Protein AF-A0A5A8C983-F1 (afdb_monomer_lite)

Structure (mmCIF, N/CA/C/O backbone):
data_AF-A0A5A8C983-F1
#
_entry.id   AF-A0A5A8C983-F1
#
loop_
_atom_site.group_PDB
_atom_site.id
_atom_site.type_symbol
_atom_site.label_atom_id
_atom_site.label_alt_id
_atom_site.label_comp_id
_atom_site.label_asym_id
_atom_site.label_entity_id
_atom_site.label_seq_id
_atom_site.pdbx_PDB_ins_code
_atom_site.Cartn_x
_atom_site.Cartn_y
_atom_site.Cartn_z
_atom_site.occupancy
_atom_site.B_iso_or_equiv
_atom_site.auth_seq_id
_atom_site.auth_comp_id
_atom_site.auth_asym_id
_atom_site.auth_atom_id
_atom_site.pdbx_PDB_model_num
ATOM 1 N N . MET A 1 1 ? -7.577 -4.572 -9.194 1.00 92.62 1 MET A N 1
ATOM 2 C CA . MET A 1 1 ? -6.309 -3.824 -9.030 1.00 92.62 1 MET A CA 1
ATOM 3 C C . MET A 1 1 ? -6.438 -2.348 -9.360 1.00 92.62 1 MET A C 1
ATOM 5 O O . MET A 1 1 ? -6.486 -1.584 -8.415 1.00 92.62 1 MET A O 1
ATOM 9 N N . LEU A 1 2 ? -6.495 -1.923 -10.633 1.00 96.31 2 LEU A N 1
ATOM 10 C CA . LEU A 1 2 ? -6.403 -0.487 -10.971 1.00 96.31 2 LEU A CA 1
ATOM 11 C C . LEU A 1 2 ? -7.518 0.360 -10.346 1.00 96.31 2 LEU A C 1
ATOM 13 O O . LEU A 1 2 ? -7.228 1.384 -9.746 1.00 96.31 2 LEU A O 1
ATOM 17 N N . ALA A 1 3 ? -8.768 -0.109 -10.409 1.00 96.56 3 ALA A N 1
ATOM 18 C CA . ALA A 1 3 ? -9.886 0.555 -9.739 1.00 96.56 3 ALA A CA 1
ATOM 19 C C . ALA A 1 3 ? -9.635 0.705 -8.228 1.00 96.56 3 ALA A C 1
ATOM 21 O O . ALA A 1 3 ? -9.707 1.806 -7.707 1.00 96.56 3 ALA A O 1
ATOM 22 N N . THR A 1 4 ? -9.231 -0.378 -7.553 1.00 97.19 4 THR A N 1
ATOM 23 C CA . THR A 1 4 ? -8.872 -0.373 -6.125 1.00 97.19 4 THR A CA 1
ATOM 24 C C . THR A 1 4 ? -7.744 0.612 -5.814 1.00 97.19 4 THR A C 1
ATOM 26 O O . THR A 1 4 ? -7.843 1.372 -4.860 1.00 97.19 4 THR A O 1
ATOM 29 N N . ALA A 1 5 ? -6.683 0.631 -6.625 1.00 96.56 5 ALA A N 1
ATOM 30 C CA . ALA A 1 5 ? -5.574 1.564 -6.456 1.00 96.56 5 ALA A CA 1
ATOM 31 C C . ALA A 1 5 ? -6.030 3.022 -6.617 1.00 96.56 5 ALA A C 1
ATOM 33 O O . ALA A 1 5 ? -5.627 3.870 -5.831 1.00 96.56 5 ALA A O 1
ATOM 34 N N . ASN A 1 6 ? -6.909 3.303 -7.582 1.00 96.94 6 ASN A N 1
ATOM 35 C CA . ASN A 1 6 ? -7.453 4.644 -7.795 1.00 96.94 6 ASN A CA 1
ATOM 36 C C . ASN A 1 6 ? -8.414 5.077 -6.678 1.00 96.94 6 ASN A C 1
ATOM 38 O O . ASN A 1 6 ? -8.378 6.236 -6.280 1.00 96.94 6 ASN A O 1
ATOM 42 N N . SER A 1 7 ? -9.209 4.164 -6.113 1.00 95.94 7 SER A N 1
ATOM 43 C CA . SER A 1 7 ? -10.003 4.449 -4.908 1.00 95.94 7 SER A CA 1
ATOM 44 C C . SER A 1 7 ? -9.110 4.800 -3.714 1.00 95.94 7 SER A C 1
ATOM 46 O O . SER A 1 7 ? -9.381 5.759 -3.001 1.00 95.94 7 SER A O 1
ATOM 48 N N . LEU A 1 8 ? -8.005 4.071 -3.529 1.00 96.75 8 LEU A N 1
ATOM 49 C CA . LEU A 1 8 ? -7.029 4.363 -2.476 1.00 96.75 8 LEU A CA 1
ATOM 50 C C . LEU A 1 8 ? -6.279 5.682 -2.717 1.00 96.75 8 LEU A C 1
ATOM 52 O O . LEU A 1 8 ? -6.004 6.405 -1.765 1.00 96.75 8 LEU A O 1
ATOM 56 N N . LEU A 1 9 ? -5.979 6.024 -3.974 1.00 95.50 9 LEU A N 1
ATOM 57 C CA . LEU A 1 9 ? -5.414 7.329 -4.331 1.00 95.50 9 LEU A CA 1
ATOM 58 C C . LEU A 1 9 ? -6.368 8.473 -3.984 1.00 95.50 9 LEU A C 1
ATOM 60 O O . LEU A 1 9 ? -5.932 9.476 -3.426 1.00 95.50 9 LEU A O 1
ATOM 64 N N . ALA A 1 10 ? -7.661 8.315 -4.266 1.00 94.81 10 ALA A N 1
ATOM 65 C CA . ALA A 1 10 ? -8.662 9.301 -3.878 1.00 94.81 10 ALA A CA 1
ATOM 66 C C . ALA A 1 10 ? -8.724 9.476 -2.351 1.00 94.81 10 ALA A C 1
ATOM 68 O O . ALA A 1 10 ? -8.771 10.606 -1.873 1.00 94.81 10 ALA A O 1
ATOM 69 N N . ALA A 1 11 ? -8.620 8.383 -1.585 1.00 92.31 11 ALA A N 1
ATOM 70 C CA . ALA A 1 11 ? -8.606 8.432 -0.121 1.00 92.31 11 ALA A CA 1
ATOM 71 C C . ALA A 1 11 ? -7.414 9.220 0.459 1.00 92.31 11 ALA A C 1
ATOM 73 O O . ALA A 1 11 ? -7.543 9.832 1.515 1.00 92.31 11 ALA A O 1
ATOM 74 N N . ILE A 1 12 ? -6.270 9.257 -0.238 1.00 93.00 12 ILE A N 1
ATOM 75 C CA . ILE A 1 12 ? -5.103 10.073 0.151 1.00 93.00 12 ILE A CA 1
ATOM 76 C C . ILE A 1 12 ? -5.083 11.467 -0.513 1.00 93.00 12 ILE A C 1
ATOM 78 O O . ILE A 1 12 ? -4.069 12.159 -0.434 1.00 93.00 12 ILE A O 1
ATOM 82 N N . GLY A 1 13 ? -6.163 11.883 -1.189 1.00 92.56 13 GLY A N 1
ATOM 83 C CA . GLY A 1 13 ? -6.254 13.183 -1.872 1.00 92.56 13 GLY A CA 1
ATOM 84 C C . GLY A 1 13 ? -5.381 13.307 -3.129 1.00 92.56 13 GLY A C 1
ATOM 85 O O . GLY A 1 13 ? -4.906 14.397 -3.451 1.00 92.56 13 GLY A O 1
ATOM 86 N N . ALA A 1 14 ? -5.115 12.185 -3.802 1.00 92.00 14 ALA A N 1
ATOM 87 C CA . ALA A 1 14 ? -4.277 12.086 -4.998 1.00 92.00 14 ALA A CA 1
ATOM 88 C C . ALA A 1 14 ? -5.059 11.591 -6.237 1.00 92.00 14 ALA A C 1
ATOM 90 O O . ALA A 1 14 ? -4.491 10.922 -7.108 1.00 92.00 14 ALA A O 1
ATOM 91 N N . ASP A 1 15 ? -6.356 11.891 -6.323 1.00 90.25 15 ASP A N 1
ATOM 92 C CA . ASP A 1 15 ? -7.266 11.470 -7.400 1.00 90.25 15 ASP A CA 1
ATOM 93 C C . ASP A 1 15 ? -6.852 11.983 -8.792 1.00 90.25 15 ASP A C 1
ATOM 95 O O . ASP A 1 15 ? -7.031 11.288 -9.796 1.00 90.25 15 ASP A O 1
ATOM 99 N N . GLN A 1 16 ? -6.190 13.140 -8.854 1.00 89.06 16 GLN A N 1
ATOM 100 C CA . GLN A 1 16 ? -5.601 13.704 -10.071 1.00 89.06 16 GLN A CA 1
ATOM 101 C C . GLN A 1 16 ? -4.490 12.831 -10.682 1.00 89.06 16 GLN A C 1
ATOM 103 O O . GLN A 1 16 ? -4.140 13.007 -11.848 1.00 89.06 16 GLN A O 1
ATOM 108 N N . ASN A 1 17 ? -3.944 11.878 -9.920 1.00 90.56 17 ASN A N 1
ATOM 109 C CA . ASN A 1 17 ? -2.868 10.980 -10.346 1.00 90.56 17 ASN A CA 1
ATOM 110 C C . ASN A 1 17 ? -3.382 9.577 -10.703 1.00 90.56 17 ASN A C 1
ATOM 112 O O . ASN A 1 17 ? -2.719 8.578 -10.413 1.00 90.56 17 ASN A O 1
ATOM 116 N N . ALA A 1 18 ? -4.561 9.492 -11.324 1.00 94.12 18 ALA A N 1
ATOM 117 C CA . ALA A 1 18 ? -5.180 8.224 -11.687 1.00 94.12 18 ALA A CA 1
ATOM 118 C C . ALA A 1 18 ? -4.214 7.293 -12.449 1.00 94.12 18 ALA A C 1
ATOM 120 O O . ALA A 1 18 ? -3.599 7.643 -13.463 1.00 94.12 18 ALA A O 1
ATOM 121 N N . ILE A 1 19 ? -4.108 6.063 -11.957 1.00 94.62 19 ILE A N 1
ATOM 122 C CA . ILE A 1 19 ? -3.308 5.003 -12.552 1.00 94.62 19 ILE A CA 1
ATOM 123 C C . ILE A 1 19 ? -4.132 4.343 -13.657 1.00 94.62 19 ILE A C 1
ATOM 125 O O . ILE A 1 19 ? -5.179 3.738 -13.411 1.00 94.62 19 ILE A O 1
ATOM 129 N N . THR A 1 20 ? -3.633 4.438 -14.887 1.00 96.50 20 THR A N 1
ATOM 130 C CA . THR A 1 20 ? -4.314 3.970 -16.107 1.00 96.50 20 THR A CA 1
ATOM 131 C C . THR A 1 20 ? -3.799 2.621 -16.603 1.00 96.50 20 THR A C 1
ATOM 133 O O . THR A 1 20 ? -4.428 1.983 -17.445 1.00 96.50 20 THR A O 1
ATOM 136 N N . SER A 1 21 ? -2.656 2.158 -16.087 1.00 96.69 21 SER A N 1
ATOM 137 C CA . SER A 1 21 ? -2.000 0.942 -16.566 1.00 96.69 21 SER A CA 1
ATOM 138 C C . SER A 1 21 ? -1.240 0.202 -15.462 1.00 96.69 21 SER A C 1
ATOM 140 O O . SER A 1 21 ? -0.844 0.782 -14.451 1.00 96.69 21 SER A O 1
ATOM 142 N N . LEU A 1 22 ? -1.004 -1.100 -15.661 1.00 94.75 22 LEU A N 1
ATOM 143 C CA . LEU A 1 22 ? -0.204 -1.905 -14.729 1.00 94.75 22 LEU A CA 1
ATOM 144 C C . LEU A 1 22 ? 1.258 -1.441 -14.619 1.00 94.75 22 LEU A C 1
ATOM 146 O O . LEU A 1 22 ? 1.753 -1.397 -13.497 1.00 94.75 22 LEU A O 1
ATOM 150 N N . PRO A 1 23 ? 1.968 -1.068 -15.704 1.00 95.31 23 PRO A N 1
ATOM 151 C CA . PRO A 1 23 ? 3.315 -0.511 -15.580 1.00 95.31 23 PRO A CA 1
ATOM 152 C C . PRO A 1 23 ? 3.355 0.749 -14.71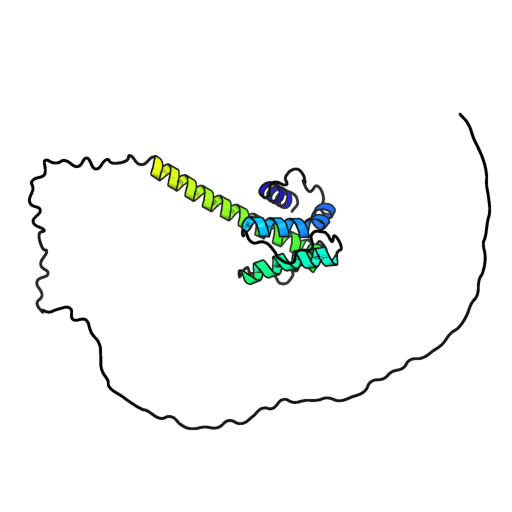1 1.00 95.31 23 PRO A C 1
ATOM 154 O O . PRO A 1 23 ? 4.239 0.877 -13.869 1.00 95.31 23 PRO A O 1
ATOM 157 N N . GLN A 1 24 ? 2.361 1.633 -14.855 1.00 94.88 24 GLN A N 1
ATOM 158 C CA . GLN A 1 24 ? 2.238 2.820 -14.011 1.00 94.88 24 GLN A CA 1
ATOM 159 C C . GLN A 1 24 ? 1.993 2.433 -12.545 1.00 94.88 24 GLN A C 1
ATOM 161 O O . GLN A 1 24 ? 2.676 2.951 -11.669 1.00 94.88 24 GLN A O 1
ATOM 166 N N . LEU A 1 25 ? 1.103 1.467 -12.273 1.00 95.56 25 LEU A N 1
ATOM 167 C CA . LEU A 1 25 ? 0.892 0.955 -10.912 1.00 95.56 25 LEU A CA 1
ATOM 168 C C . LEU A 1 25 ? 2.200 0.466 -10.286 1.00 95.56 25 LEU A C 1
ATOM 170 O O . LEU A 1 25 ? 2.492 0.801 -9.145 1.00 95.56 25 LEU A O 1
ATOM 174 N N . ARG A 1 26 ? 2.990 -0.312 -11.033 1.00 94.88 26 ARG A N 1
ATOM 175 C CA . ARG A 1 26 ? 4.273 -0.849 -10.557 1.00 94.88 26 ARG A CA 1
ATOM 176 C C . ARG A 1 26 ? 5.257 0.267 -10.215 1.00 94.88 26 ARG A C 1
ATOM 178 O O . ARG A 1 26 ? 5.833 0.243 -9.134 1.00 94.88 26 ARG A O 1
ATOM 185 N N . ALA A 1 27 ? 5.388 1.264 -11.090 1.00 92.56 27 ALA A N 1
ATOM 186 C CA . ALA A 1 27 ? 6.271 2.409 -10.872 1.00 92.56 27 ALA A CA 1
ATOM 187 C C . ALA A 1 27 ? 5.869 3.248 -9.645 1.00 92.56 27 ALA A C 1
ATOM 189 O O . ALA A 1 27 ? 6.723 3.831 -8.982 1.00 92.56 27 ALA A O 1
ATOM 190 N N . SER A 1 28 ? 4.574 3.301 -9.326 1.00 93.88 28 SER A N 1
ATOM 191 C CA . SER A 1 28 ? 4.041 4.103 -8.218 1.00 93.88 28 SER A CA 1
ATOM 192 C C . SER A 1 28 ? 3.813 3.314 -6.922 1.00 93.88 28 SER A C 1
ATOM 194 O O . SER A 1 28 ? 3.527 3.926 -5.895 1.00 93.88 28 SER A O 1
ATOM 196 N N . ALA A 1 29 ? 3.934 1.981 -6.940 1.00 96.75 29 ALA A N 1
ATOM 197 C CA . ALA A 1 29 ? 3.494 1.105 -5.852 1.00 96.75 29 ALA A CA 1
ATOM 198 C C . ALA A 1 29 ? 4.173 1.410 -4.510 1.00 96.75 29 ALA A C 1
ATOM 200 O O . ALA A 1 29 ? 3.496 1.530 -3.493 1.00 96.75 29 ALA A O 1
ATOM 201 N N . SER A 1 30 ? 5.501 1.564 -4.507 1.00 97.00 30 SER A N 1
ATOM 202 C CA . SER A 1 30 ? 6.257 1.844 -3.280 1.00 97.00 30 SER A CA 1
ATOM 203 C C . SER A 1 30 ? 5.796 3.151 -2.622 1.00 97.00 30 SER A C 1
ATOM 205 O O . SER A 1 30 ? 5.401 3.155 -1.457 1.00 97.00 30 SER A O 1
ATOM 207 N N . SER A 1 31 ? 5.735 4.241 -3.392 1.00 95.12 31 SER A N 1
ATOM 208 C CA . SER A 1 31 ? 5.269 5.546 -2.906 1.00 95.12 31 SER A CA 1
ATOM 209 C C . SER A 1 31 ? 3.808 5.525 -2.457 1.00 95.12 31 SER A C 1
ATOM 211 O O . SER A 1 31 ? 3.486 6.107 -1.423 1.00 95.12 31 SER A O 1
ATOM 213 N N . LEU A 1 32 ? 2.936 4.830 -3.196 1.00 96.31 32 LEU A N 1
ATOM 214 C CA . LEU A 1 32 ? 1.529 4.665 -2.835 1.00 96.31 32 LEU A CA 1
ATOM 215 C C . LEU A 1 32 ? 1.388 3.988 -1.466 1.00 96.31 32 LEU A C 1
ATOM 217 O O . LEU A 1 32 ? 0.686 4.505 -0.603 1.00 96.31 32 LEU A O 1
ATOM 221 N N . PHE A 1 33 ? 2.068 2.862 -1.236 1.00 98.00 33 PHE A N 1
ATOM 222 C CA . PHE A 1 33 ? 1.945 2.138 0.033 1.00 98.00 33 PHE A CA 1
ATOM 223 C C . PHE A 1 33 ? 2.582 2.871 1.212 1.00 98.00 33 PHE A C 1
ATOM 225 O O . PHE A 1 33 ? 2.062 2.773 2.321 1.00 98.00 33 PHE A O 1
ATOM 232 N N . VAL A 1 34 ? 3.653 3.638 0.986 1.00 97.50 34 VAL A N 1
ATOM 233 C CA . VAL A 1 34 ? 4.184 4.549 2.010 1.00 97.50 34 VAL A CA 1
ATOM 234 C C . VAL A 1 34 ? 3.126 5.583 2.392 1.00 97.50 34 VAL A C 1
ATOM 236 O O . VAL A 1 34 ? 2.829 5.724 3.573 1.00 97.50 34 VAL A O 1
ATOM 239 N N . ALA A 1 35 ? 2.522 6.264 1.415 1.00 96.19 35 ALA A N 1
ATOM 240 C CA . ALA A 1 35 ? 1.515 7.290 1.684 1.00 96.19 35 ALA A CA 1
ATOM 241 C C . ALA A 1 35 ? 0.279 6.723 2.401 1.00 96.19 35 ALA A C 1
ATOM 243 O O . ALA A 1 35 ? -0.198 7.317 3.364 1.00 96.19 35 ALA A O 1
ATOM 244 N N . LEU A 1 36 ? -0.204 5.551 1.974 1.00 97.00 36 LEU A N 1
ATOM 245 C CA . LEU A 1 36 ? -1.334 4.875 2.615 1.00 97.00 36 LEU A CA 1
ATOM 246 C C . LEU A 1 36 ? -1.022 4.480 4.059 1.00 97.00 36 LEU A C 1
ATOM 248 O O . LEU A 1 36 ? -1.853 4.690 4.938 1.00 97.00 36 LEU A O 1
ATOM 252 N N . PHE A 1 37 ? 0.169 3.934 4.318 1.00 97.25 37 PHE A N 1
ATOM 253 C CA . PHE A 1 37 ? 0.583 3.600 5.678 1.00 97.25 37 PHE A CA 1
ATOM 254 C C . PHE A 1 37 ? 0.614 4.847 6.571 1.00 97.25 37 PHE A C 1
ATOM 256 O O . PHE A 1 37 ? 0.013 4.849 7.644 1.00 97.25 37 PHE A O 1
ATOM 263 N N . GLU A 1 38 ? 1.282 5.911 6.114 1.00 95.62 38 GLU A N 1
ATOM 264 C CA . GLU A 1 38 ? 1.420 7.143 6.898 1.00 95.62 38 GLU A CA 1
ATOM 265 C C . GLU A 1 38 ? 0.058 7.809 7.158 1.00 95.62 38 GLU A C 1
ATOM 267 O O . GLU A 1 38 ? -0.154 8.336 8.250 1.00 95.62 38 GLU A O 1
ATOM 272 N N . LEU A 1 39 ? -0.880 7.734 6.203 1.00 93.69 39 LEU A N 1
ATOM 273 C CA . LEU A 1 39 ? -2.244 8.235 6.384 1.00 93.69 39 LEU A CA 1
ATOM 274 C C . LEU A 1 39 ? -3.023 7.410 7.416 1.00 93.69 39 LEU A C 1
ATOM 276 O O . LEU A 1 39 ? -3.533 7.967 8.383 1.00 93.69 39 LEU A O 1
ATOM 280 N N . PHE A 1 40 ? -3.139 6.094 7.217 1.00 93.19 40 PHE A N 1
ATOM 281 C CA . PHE A 1 40 ? -4.058 5.277 8.018 1.00 93.19 40 PHE A CA 1
ATOM 282 C C . PHE A 1 40 ? -3.600 5.049 9.450 1.00 93.19 40 PHE A C 1
ATOM 284 O O . PHE A 1 40 ? -4.430 4.832 10.328 1.00 93.19 40 PHE A O 1
ATOM 291 N N . PHE A 1 41 ? -2.293 5.078 9.693 1.00 93.00 41 PHE A N 1
ATOM 292 C CA . PHE A 1 41 ? -1.749 4.804 11.019 1.00 93.00 41 PHE A CA 1
ATOM 293 C C . PHE A 1 41 ? -1.218 6.051 11.721 1.00 93.00 41 PHE A C 1
ATOM 295 O O . PHE A 1 41 ? -0.708 5.929 12.832 1.00 93.00 41 PHE A O 1
ATOM 302 N N . ALA A 1 42 ? -1.337 7.231 11.093 1.00 90.25 42 ALA A N 1
ATOM 303 C CA . ALA A 1 42 ? -0.810 8.502 11.595 1.00 90.25 42 ALA A CA 1
ATOM 304 C C . ALA A 1 42 ? 0.665 8.405 12.050 1.00 90.25 42 ALA A C 1
ATOM 306 O O . ALA A 1 42 ? 1.108 9.105 12.961 1.00 90.25 42 ALA A O 1
ATOM 307 N N . GLU A 1 43 ? 1.434 7.516 11.416 1.00 92.69 43 GLU A N 1
ATOM 308 C CA . GLU A 1 43 ? 2.802 7.167 11.788 1.00 92.69 43 GLU A CA 1
ATOM 309 C C . GLU A 1 43 ? 3.733 7.456 10.616 1.00 92.69 43 GLU A C 1
ATOM 311 O O . GLU A 1 43 ? 3.540 6.947 9.514 1.00 92.69 43 GLU A O 1
ATOM 316 N N . ARG A 1 44 ? 4.781 8.250 10.854 1.00 93.12 44 ARG A N 1
ATOM 317 C CA . ARG A 1 44 ? 5.752 8.588 9.813 1.00 93.12 44 ARG A CA 1
ATOM 318 C C . ARG A 1 44 ? 6.868 7.555 9.742 1.00 93.12 44 ARG A C 1
ATOM 320 O O . ARG A 1 44 ? 7.600 7.352 10.711 1.00 93.12 44 ARG A O 1
ATOM 327 N N . LEU A 1 45 ? 7.092 6.995 8.557 1.00 93.94 45 LEU A N 1
ATOM 328 C CA . LEU A 1 45 ? 8.198 6.071 8.331 1.00 93.94 45 LEU A CA 1
ATOM 329 C C . LEU A 1 45 ? 9.521 6.853 8.251 1.00 93.94 45 LEU A C 1
ATOM 331 O O . LEU A 1 45 ? 9.768 7.623 7.317 1.00 93.94 45 LEU A O 1
ATOM 335 N N . THR A 1 46 ? 10.396 6.652 9.240 1.00 89.50 46 THR A N 1
ATOM 336 C CA . THR A 1 46 ? 11.584 7.497 9.482 1.00 89.50 46 THR A CA 1
ATOM 337 C C . THR A 1 46 ? 12.648 7.401 8.388 1.00 89.50 46 THR A C 1
ATOM 339 O O . THR A 1 46 ? 13.328 8.381 8.096 1.00 89.50 46 THR A O 1
ATOM 342 N N . HIS A 1 47 ? 12.796 6.231 7.767 1.00 91.81 47 HIS A N 1
ATOM 343 C CA . HIS A 1 47 ? 13.918 5.944 6.867 1.00 91.81 47 HIS A CA 1
ATOM 344 C C . HIS A 1 47 ? 13.569 6.014 5.376 1.00 91.81 47 HIS A C 1
ATOM 346 O O . HIS A 1 47 ? 14.414 5.695 4.545 1.00 91.81 47 HIS A O 1
ATOM 352 N N . VAL A 1 48 ? 12.357 6.441 5.011 1.00 94.00 48 VAL A N 1
ATOM 353 C CA . VAL A 1 48 ? 11.937 6.481 3.601 1.00 94.00 48 VAL A CA 1
ATOM 354 C C . VAL A 1 48 ? 12.819 7.436 2.793 1.00 94.00 48 VAL A C 1
ATOM 356 O O . VAL A 1 48 ? 12.869 8.644 3.048 1.00 94.00 48 VAL A O 1
ATOM 359 N N . ARG A 1 49 ? 13.458 6.895 1.756 1.00 94.19 49 ARG A N 1
ATOM 360 C CA . ARG A 1 49 ? 14.302 7.606 0.793 1.00 94.19 49 ARG A CA 1
ATOM 361 C C . ARG A 1 49 ? 13.425 8.207 -0.306 1.00 94.19 49 ARG A C 1
ATOM 363 O O . ARG A 1 49 ? 13.202 7.584 -1.333 1.00 94.19 49 ARG A O 1
ATOM 370 N N . ARG A 1 50 ? 12.877 9.405 -0.076 1.00 90.31 50 ARG A N 1
ATOM 371 C CA . ARG A 1 50 ? 11.915 10.047 -1.003 1.00 90.31 50 ARG A CA 1
ATOM 372 C C . ARG A 1 50 ? 12.557 10.684 -2.243 1.00 90.31 50 ARG A C 1
ATOM 374 O O . ARG A 1 50 ? 11.896 10.818 -3.261 1.00 90.31 50 ARG A O 1
ATOM 381 N N . ALA A 1 51 ? 13.821 11.097 -2.145 1.00 89.12 51 ALA A N 1
ATOM 382 C CA . ALA A 1 51 ? 14.550 11.730 -3.248 1.00 89.12 51 ALA A CA 1
ATOM 383 C C . ALA A 1 51 ? 15.202 10.717 -4.208 1.00 89.12 51 ALA A C 1
ATOM 385 O O . ALA A 1 51 ? 15.631 11.093 -5.294 1.00 89.12 51 ALA A O 1
ATOM 386 N N . ASP A 1 52 ? 15.296 9.452 -3.798 1.00 89.94 52 ASP A N 1
ATOM 387 C CA . ASP A 1 52 ? 15.954 8.386 -4.546 1.00 89.94 52 ASP A CA 1
ATOM 388 C C . ASP A 1 52 ? 14.893 7.488 -5.191 1.00 89.94 52 ASP A C 1
ATOM 390 O O . ASP A 1 52 ? 14.075 6.880 -4.499 1.00 89.94 52 ASP A O 1
ATOM 394 N N . LEU A 1 53 ? 14.895 7.446 -6.524 1.00 89.75 53 LEU A N 1
ATOM 395 C CA . LEU A 1 53 ? 13.958 6.666 -7.339 1.00 89.75 53 LEU A CA 1
ATOM 396 C C . LEU A 1 53 ? 14.602 5.393 -7.906 1.00 89.75 53 LEU A C 1
ATOM 398 O O . LEU A 1 53 ? 14.060 4.796 -8.835 1.00 89.75 53 LEU A O 1
ATOM 402 N N . SER A 1 54 ? 15.766 4.991 -7.390 1.00 94.81 54 SER A N 1
ATOM 403 C CA . SER A 1 54 ? 16.385 3.718 -7.756 1.00 94.81 54 SER A CA 1
ATOM 404 C C . SER A 1 54 ? 15.530 2.530 -7.312 1.00 94.81 54 SER A C 1
ATOM 406 O O . SER A 1 54 ? 14.842 2.582 -6.291 1.00 94.81 54 SER A O 1
ATOM 408 N N . ASP A 1 55 ? 15.619 1.418 -8.045 1.00 93.88 55 ASP A N 1
ATOM 409 C CA . ASP A 1 55 ? 14.908 0.178 -7.703 1.00 93.88 55 ASP A CA 1
ATOM 410 C C . ASP A 1 55 ? 15.225 -0.296 -6.275 1.00 93.88 55 ASP A C 1
ATOM 412 O O . ASP A 1 55 ? 14.349 -0.791 -5.564 1.00 93.88 55 ASP A O 1
ATOM 416 N N . GLU A 1 56 ? 16.469 -0.099 -5.824 1.00 96.25 56 GLU A N 1
ATOM 417 C CA . GLU A 1 56 ? 16.893 -0.408 -4.458 1.00 96.25 56 GLU A CA 1
ATOM 418 C C . GLU A 1 56 ? 16.181 0.479 -3.430 1.00 96.25 56 GLU A C 1
ATOM 420 O O . GLU A 1 56 ? 15.665 -0.030 -2.433 1.00 96.25 56 GLU A O 1
ATOM 425 N N . ALA A 1 57 ? 16.092 1.790 -3.675 1.00 95.94 57 ALA A N 1
ATOM 426 C CA . ALA A 1 57 ? 15.375 2.706 -2.795 1.00 95.94 57 ALA A CA 1
ATOM 427 C C . ALA A 1 57 ? 13.871 2.413 -2.762 1.00 95.94 57 ALA A C 1
ATOM 429 O O . ALA A 1 57 ? 13.272 2.420 -1.685 1.00 95.94 57 ALA A O 1
ATOM 430 N N . LEU A 1 58 ? 13.260 2.090 -3.904 1.00 96.12 58 LEU A N 1
ATOM 431 C CA . LEU A 1 58 ? 11.850 1.704 -3.974 1.00 96.12 58 LEU A CA 1
ATOM 432 C C . LEU A 1 58 ? 11.582 0.407 -3.200 1.00 96.12 58 LEU A C 1
ATOM 434 O O . LEU A 1 58 ? 10.602 0.340 -2.451 1.00 96.12 58 LEU A O 1
ATOM 438 N N . ALA A 1 59 ? 12.455 -0.595 -3.334 1.00 97.81 59 ALA A N 1
ATOM 439 C CA . ALA A 1 59 ? 12.373 -1.845 -2.579 1.00 97.81 59 ALA A CA 1
ATOM 440 C C . ALA A 1 59 ? 12.553 -1.614 -1.076 1.00 97.81 59 ALA A C 1
ATOM 442 O O . ALA A 1 59 ? 11.777 -2.145 -0.280 1.00 97.81 59 ALA A O 1
ATOM 443 N N . PHE A 1 60 ? 13.528 -0.789 -0.693 1.00 98.00 60 PHE A N 1
ATOM 444 C CA . PHE A 1 60 ? 13.767 -0.403 0.693 1.00 98.00 60 PHE A CA 1
ATOM 445 C C . PHE A 1 60 ? 12.546 0.308 1.292 1.00 98.00 60 PHE A C 1
ATOM 447 O O . PHE A 1 60 ? 12.035 -0.108 2.328 1.00 98.00 60 PHE A O 1
ATOM 454 N N . ASN A 1 61 ? 12.015 1.326 0.612 1.00 97.94 61 ASN A N 1
ATOM 455 C CA . ASN A 1 61 ? 10.840 2.079 1.056 1.00 97.94 61 ASN A CA 1
ATOM 456 C C . ASN A 1 61 ? 9.612 1.175 1.231 1.00 97.94 61 ASN A C 1
ATOM 458 O O . ASN A 1 61 ? 8.907 1.276 2.235 1.00 97.94 61 ASN A O 1
ATOM 462 N N . ALA A 1 62 ? 9.385 0.249 0.297 1.00 98.06 62 ALA A N 1
ATOM 463 C CA . ALA A 1 62 ? 8.291 -0.708 0.400 1.00 98.06 62 ALA A CA 1
ATOM 464 C C . ALA A 1 62 ? 8.510 -1.700 1.556 1.00 98.06 62 ALA A C 1
ATOM 466 O O . ALA A 1 62 ? 7.553 -2.086 2.227 1.00 98.06 62 ALA A O 1
ATOM 467 N N . GLN A 1 63 ? 9.760 -2.089 1.830 1.00 98.25 63 GLN A N 1
ATOM 468 C CA . GLN A 1 63 ? 10.086 -2.963 2.957 1.00 98.25 63 GLN A CA 1
ATOM 469 C C . GLN A 1 63 ? 9.791 -2.282 4.297 1.00 98.25 63 GLN A C 1
ATOM 471 O O . GLN A 1 63 ? 9.252 -2.935 5.185 1.00 98.25 63 GLN A O 1
ATOM 476 N N . GLN A 1 64 ? 10.030 -0.970 4.420 1.00 98.25 64 GLN A N 1
ATOM 477 C CA . GLN A 1 64 ? 9.677 -0.216 5.629 1.00 98.25 64 GLN A CA 1
ATOM 478 C C . GLN A 1 64 ? 8.184 -0.323 5.967 1.00 98.25 64 GLN A C 1
ATOM 480 O O . GLN A 1 64 ? 7.846 -0.469 7.140 1.00 98.25 64 GLN A O 1
ATOM 485 N N . VAL A 1 65 ? 7.307 -0.292 4.956 1.00 98.31 65 VAL A N 1
ATOM 486 C CA . VAL A 1 65 ? 5.857 -0.482 5.135 1.00 98.31 65 VAL A CA 1
ATOM 487 C C . VAL A 1 65 ? 5.557 -1.898 5.626 1.00 98.31 65 VAL A C 1
ATOM 489 O O . VAL A 1 65 ? 4.861 -2.068 6.623 1.00 98.31 65 VAL A O 1
ATOM 492 N N . VAL A 1 66 ? 6.109 -2.917 4.958 1.00 98.38 66 VAL A N 1
ATOM 493 C CA . VAL A 1 66 ? 5.900 -4.331 5.324 1.00 98.38 66 VAL A CA 1
ATOM 494 C C . VAL A 1 66 ? 6.368 -4.606 6.754 1.00 98.38 66 VAL A C 1
ATOM 496 O O . VAL A 1 66 ? 5.662 -5.256 7.521 1.00 98.38 66 VAL A O 1
ATOM 499 N N . ASP A 1 67 ? 7.536 -4.094 7.132 1.00 97.56 67 ASP A N 1
ATOM 500 C CA . ASP A 1 67 ? 8.087 -4.286 8.472 1.00 97.56 67 ASP A CA 1
ATOM 501 C C . ASP A 1 67 ? 7.277 -3.539 9.530 1.00 97.56 67 ASP A C 1
ATOM 503 O O . ASP A 1 67 ? 7.093 -4.053 10.632 1.00 97.56 67 ASP A O 1
ATOM 507 N N . ALA A 1 68 ? 6.777 -2.342 9.214 1.00 97.44 68 ALA A N 1
ATOM 508 C CA . ALA A 1 68 ? 5.931 -1.589 10.129 1.00 97.44 68 ALA A CA 1
ATOM 509 C C . ALA A 1 68 ? 4.600 -2.307 10.387 1.00 97.44 68 ALA A C 1
ATOM 511 O O . ALA A 1 68 ? 4.238 -2.499 11.544 1.00 97.44 68 ALA A O 1
ATOM 512 N N . LEU A 1 69 ? 3.931 -2.798 9.342 1.00 97.69 69 LEU A N 1
ATOM 513 C CA . LEU A 1 69 ? 2.722 -3.618 9.475 1.00 97.69 69 LEU A CA 1
ATOM 514 C C . LEU A 1 69 ? 2.982 -4.889 10.307 1.00 97.69 69 LEU A C 1
ATOM 516 O O . LEU A 1 69 ? 2.263 -5.177 11.261 1.00 97.69 69 LEU A O 1
ATOM 520 N N . ARG A 1 70 ? 4.080 -5.611 10.046 1.00 96.62 70 ARG A N 1
ATOM 521 C CA . ARG A 1 70 ? 4.445 -6.789 10.856 1.00 96.62 70 ARG A CA 1
ATOM 522 C C . ARG A 1 70 ? 4.702 -6.446 12.323 1.00 96.62 70 ARG A C 1
ATOM 524 O O . ARG A 1 70 ? 4.266 -7.185 13.199 1.00 96.62 70 ARG A O 1
ATOM 531 N N . ARG A 1 71 ? 5.378 -5.327 12.614 1.00 95.94 71 ARG A N 1
ATOM 532 C CA . ARG A 1 71 ? 5.587 -4.853 13.997 1.00 95.94 71 ARG A CA 1
ATOM 533 C C . ARG A 1 71 ? 4.276 -4.518 14.707 1.00 95.94 71 ARG A C 1
ATOM 535 O O . ARG A 1 71 ? 4.208 -4.660 15.922 1.00 95.94 71 ARG A O 1
ATOM 542 N N . ARG A 1 72 ? 3.249 -4.105 13.961 1.00 94.88 72 ARG A N 1
ATOM 543 C CA . ARG A 1 72 ? 1.892 -3.865 14.477 1.00 94.88 72 ARG A CA 1
ATOM 544 C C . ARG A 1 72 ? 1.092 -5.153 14.700 1.00 94.88 72 ARG A C 1
ATOM 546 O O . ARG A 1 72 ? 0.010 -5.089 15.271 1.00 94.88 72 ARG A O 1
ATOM 553 N N . GLY A 1 73 ? 1.629 -6.306 14.296 1.00 96.19 73 GLY A N 1
ATOM 554 C CA . GLY A 1 73 ? 0.990 -7.612 14.442 1.00 96.19 73 GLY A CA 1
ATOM 555 C C . GLY A 1 73 ? 0.158 -8.048 13.235 1.00 96.19 73 GLY A C 1
ATOM 556 O O . GLY A 1 73 ? -0.541 -9.053 13.331 1.00 96.19 73 GLY A O 1
ATOM 557 N N . ASP A 1 74 ? 0.224 -7.334 12.105 1.00 96.25 74 ASP A N 1
ATOM 558 C CA . ASP A 1 74 ? -0.469 -7.744 10.883 1.00 96.25 74 ASP A CA 1
ATOM 559 C C . ASP A 1 74 ? 0.165 -9.012 10.283 1.00 96.25 74 ASP A C 1
ATOM 561 O O . ASP A 1 74 ? 1.367 -9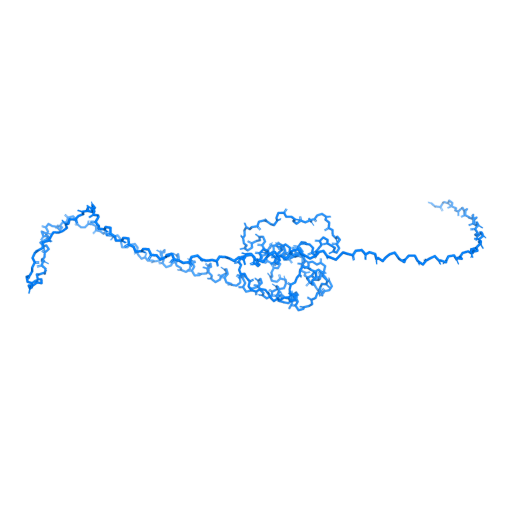.053 9.986 1.00 96.25 74 ASP A O 1
ATOM 565 N N . ASP A 1 75 ? -0.657 -10.042 10.054 1.00 94.00 75 ASP A N 1
ATOM 566 C CA . ASP A 1 75 ? -0.225 -11.287 9.412 1.00 94.00 75 ASP A CA 1
ATOM 567 C C . ASP A 1 75 ? -0.144 -11.119 7.887 1.00 94.00 75 ASP A C 1
ATOM 569 O O . ASP A 1 75 ? -1.112 -11.272 7.137 1.00 94.00 75 ASP A O 1
ATOM 573 N N . LEU A 1 76 ? 1.049 -10.744 7.430 1.00 96.88 76 LEU A N 1
ATOM 574 C CA . LEU A 1 76 ? 1.383 -10.583 6.020 1.00 96.88 76 LEU A CA 1
ATOM 575 C C . LEU A 1 76 ? 1.954 -11.887 5.446 1.00 96.88 76 LEU A C 1
ATOM 577 O O . LEU A 1 76 ? 2.967 -12.379 5.959 1.00 96.88 76 LEU A O 1
ATOM 581 N N . PRO A 1 77 ? 1.428 -12.394 4.311 1.00 97.81 77 PRO A N 1
ATOM 582 C CA . PRO A 1 77 ? 1.982 -13.567 3.652 1.00 97.81 77 PRO A CA 1
ATOM 583 C C . PRO A 1 77 ? 3.477 -13.419 3.360 1.00 97.81 77 PRO A C 1
ATOM 585 O O . PRO A 1 77 ? 3.959 -12.345 3.000 1.00 97.81 77 PRO A O 1
ATOM 588 N N . ARG A 1 78 ? 4.225 -14.526 3.437 1.00 96.12 78 ARG A N 1
ATOM 589 C CA . ARG A 1 78 ? 5.690 -14.521 3.246 1.00 96.12 78 ARG A CA 1
ATOM 590 C C . ARG A 1 78 ? 6.142 -13.996 1.881 1.00 96.12 78 ARG A C 1
ATOM 592 O O . ARG A 1 78 ? 7.246 -13.475 1.775 1.00 96.12 78 ARG A O 1
ATOM 599 N N . TYR A 1 79 ? 5.308 -14.131 0.848 1.00 97.50 79 TYR A N 1
ATOM 600 C CA . TYR A 1 79 ? 5.607 -13.609 -0.490 1.00 97.50 79 TYR A CA 1
ATOM 601 C C . TYR A 1 79 ? 5.517 -12.075 -0.566 1.00 97.50 79 TYR A C 1
ATOM 603 O O . TYR A 1 79 ? 6.054 -11.475 -1.496 1.00 97.50 79 TYR A O 1
ATOM 611 N N . VAL A 1 80 ? 4.881 -11.425 0.414 1.00 98.50 80 VAL A N 1
ATOM 612 C CA . VAL A 1 80 ? 4.819 -9.966 0.510 1.00 98.50 80 VAL A CA 1
ATOM 613 C C . VAL A 1 80 ? 6.119 -9.457 1.133 1.00 98.50 80 VAL A C 1
ATOM 615 O O . VAL A 1 80 ? 6.422 -9.674 2.310 1.00 98.50 80 VAL A O 1
ATOM 618 N N . SER A 1 81 ? 6.910 -8.784 0.305 1.00 98.50 81 SER A N 1
ATOM 619 C CA . SER A 1 81 ? 8.174 -8.144 0.671 1.00 98.50 81 SER A CA 1
ATOM 620 C C . SER A 1 81 ? 8.351 -6.852 -0.119 1.00 98.50 81 SER A C 1
ATOM 622 O O . SER A 1 81 ? 7.756 -6.687 -1.187 1.00 98.50 81 SER A O 1
ATOM 624 N N . GLY A 1 82 ? 9.210 -5.957 0.364 1.00 97.81 82 GLY A N 1
ATOM 625 C CA . GLY A 1 82 ? 9.536 -4.714 -0.330 1.00 97.81 82 GLY A CA 1
ATOM 626 C C . GLY A 1 82 ? 10.109 -4.957 -1.723 1.00 97.81 82 GLY A C 1
ATOM 627 O O . GLY A 1 82 ? 9.719 -4.290 -2.677 1.00 97.81 82 GLY A O 1
ATOM 628 N N . ARG A 1 83 ? 10.945 -5.993 -1.876 1.00 97.94 83 ARG A N 1
ATOM 629 C CA . ARG A 1 83 ? 11.468 -6.413 -3.183 1.00 97.94 83 ARG A CA 1
ATOM 630 C C . ARG A 1 83 ? 10.362 -6.897 -4.122 1.00 97.94 83 ARG A C 1
ATOM 632 O O . ARG A 1 83 ? 10.377 -6.522 -5.288 1.00 97.94 83 ARG A O 1
ATOM 639 N N . ALA A 1 84 ? 9.415 -7.704 -3.638 1.00 98.31 84 ALA A N 1
ATOM 640 C CA . ALA A 1 84 ? 8.291 -8.170 -4.456 1.00 98.31 84 ALA A CA 1
ATOM 641 C C . ALA A 1 84 ? 7.400 -7.000 -4.905 1.00 98.31 84 ALA A C 1
ATOM 643 O O . ALA A 1 84 ? 7.031 -6.913 -6.074 1.00 98.31 84 ALA A O 1
ATOM 644 N N . ILE A 1 85 ? 7.122 -6.061 -3.997 1.00 98.19 85 ILE A N 1
ATOM 645 C CA . ILE A 1 85 ? 6.350 -4.848 -4.288 1.00 98.19 85 ILE A CA 1
ATOM 646 C C . ILE A 1 85 ? 7.065 -3.982 -5.333 1.00 98.19 85 ILE A C 1
ATOM 648 O O . ILE A 1 85 ? 6.453 -3.617 -6.335 1.00 98.19 85 ILE A O 1
ATOM 652 N N . ALA A 1 86 ? 8.352 -3.685 -5.137 1.00 96.62 86 ALA A N 1
ATOM 653 C CA . ALA A 1 86 ? 9.124 -2.845 -6.055 1.00 96.62 86 ALA A CA 1
ATOM 654 C C . ALA A 1 86 ? 9.346 -3.502 -7.425 1.00 96.62 86 ALA A C 1
ATOM 656 O O . ALA A 1 86 ? 9.290 -2.825 -8.446 1.00 96.62 86 ALA A O 1
ATOM 657 N N . ALA A 1 87 ? 9.507 -4.828 -7.473 1.00 95.81 87 ALA A N 1
ATOM 658 C CA . ALA A 1 87 ? 9.552 -5.579 -8.728 1.00 95.81 87 ALA A CA 1
ATOM 659 C C . ALA A 1 87 ? 8.186 -5.645 -9.442 1.00 95.81 87 ALA A C 1
ATOM 661 O O . ALA A 1 87 ? 8.095 -6.120 -10.576 1.00 95.81 87 ALA A O 1
ATOM 662 N N . GLY A 1 88 ? 7.112 -5.187 -8.793 1.00 96.19 88 GLY A N 1
ATOM 663 C CA . GLY A 1 88 ? 5.775 -5.187 -9.363 1.00 96.19 88 GLY A CA 1
ATOM 664 C C . GLY A 1 88 ? 5.125 -6.568 -9.428 1.00 96.19 88 GLY A C 1
ATOM 665 O O . GLY A 1 88 ? 4.325 -6.814 -10.343 1.00 96.19 88 GLY A O 1
ATOM 666 N N . ASP A 1 89 ? 5.476 -7.456 -8.491 1.00 97.94 89 ASP A N 1
ATOM 667 C CA . ASP A 1 89 ? 4.861 -8.774 -8.341 1.00 97.94 89 ASP A CA 1
ATOM 668 C C . ASP A 1 89 ? 3.352 -8.626 -8.122 1.00 97.94 89 ASP A C 1
ATOM 670 O O . ASP A 1 89 ? 2.894 -7.988 -7.173 1.00 97.94 89 ASP A O 1
ATOM 674 N N . LEU A 1 90 ? 2.561 -9.202 -9.026 1.00 97.25 90 LEU A N 1
ATOM 675 C CA . LEU A 1 90 ? 1.120 -8.953 -9.053 1.00 97.25 90 LEU A CA 1
ATOM 676 C C . LEU A 1 90 ? 0.406 -9.523 -7.823 1.00 97.25 90 LEU A C 1
ATOM 678 O O . LEU A 1 90 ? -0.574 -8.929 -7.379 1.00 97.25 90 LEU A O 1
ATOM 682 N N . SER A 1 91 ? 0.898 -10.628 -7.261 1.00 97.94 91 SER A N 1
ATOM 683 C CA . SER A 1 91 ? 0.313 -11.243 -6.066 1.00 97.94 91 SER A CA 1
ATOM 684 C C . SER A 1 91 ? 0.551 -10.365 -4.840 1.00 97.94 91 SER A C 1
ATOM 686 O O . SER A 1 91 ? -0.389 -10.084 -4.094 1.00 97.94 91 SER A O 1
ATOM 688 N N . ALA A 1 92 ? 1.777 -9.863 -4.666 1.00 98.38 92 ALA A N 1
ATOM 689 C CA . ALA A 1 92 ? 2.110 -8.929 -3.596 1.00 98.38 92 ALA A CA 1
ATOM 690 C C . ALA A 1 92 ? 1.334 -7.607 -3.727 1.00 98.38 92 ALA A C 1
ATOM 692 O O . ALA A 1 92 ? 0.753 -7.140 -2.746 1.00 98.38 92 ALA A O 1
ATOM 693 N N . LEU A 1 93 ? 1.265 -7.028 -4.933 1.00 98.44 93 LEU A N 1
ATOM 694 C CA . LEU A 1 93 ? 0.510 -5.794 -5.178 1.00 98.44 93 LEU A CA 1
ATOM 695 C C . LEU A 1 93 ? -0.988 -5.973 -4.909 1.00 98.44 93 LEU A C 1
ATOM 697 O O . LEU A 1 93 ? -1.591 -5.140 -4.234 1.00 98.44 93 LEU A O 1
ATOM 701 N N . GLN A 1 94 ? -1.594 -7.054 -5.408 1.00 98.25 94 GLN A N 1
ATOM 702 C CA . GLN A 1 94 ? -3.011 -7.338 -5.182 1.00 98.25 94 GLN A CA 1
ATOM 703 C C . GLN A 1 94 ? -3.306 -7.519 -3.690 1.00 98.25 94 GLN A C 1
ATOM 705 O O . GLN A 1 94 ? -4.286 -6.951 -3.211 1.00 98.25 94 GLN A O 1
ATOM 710 N N . PHE A 1 95 ? -2.468 -8.261 -2.957 1.00 98.44 95 PHE A N 1
ATOM 711 C CA . PHE A 1 95 ? -2.640 -8.431 -1.514 1.00 98.44 95 PHE A CA 1
ATOM 712 C C . PHE A 1 95 ? -2.607 -7.083 -0.788 1.00 98.44 95 PHE A C 1
ATOM 714 O O . PHE A 1 95 ? -3.535 -6.761 -0.051 1.00 98.44 95 PHE A O 1
ATOM 721 N N . MET A 1 96 ? -1.578 -6.270 -1.039 1.00 98.50 96 MET A N 1
ATOM 722 C CA . MET A 1 96 ? -1.408 -4.977 -0.370 1.00 98.50 96 MET A CA 1
ATOM 723 C C . MET A 1 96 ? -2.558 -4.009 -0.676 1.00 98.50 96 MET A C 1
ATOM 725 O O . MET A 1 96 ? -3.051 -3.333 0.224 1.00 98.50 96 MET A O 1
ATOM 729 N N . LEU A 1 97 ? -3.033 -3.971 -1.925 1.00 98.38 97 LEU A N 1
ATOM 730 C CA . LEU A 1 97 ? -4.191 -3.156 -2.303 1.00 98.38 97 LEU A CA 1
ATOM 731 C C . LEU A 1 97 ? -5.466 -3.601 -1.579 1.00 98.38 97 LEU A C 1
ATOM 733 O O . LEU A 1 97 ? -6.222 -2.757 -1.107 1.00 98.38 97 LEU A O 1
ATOM 737 N N . VAL A 1 98 ? -5.709 -4.911 -1.479 1.00 98.00 98 VAL A N 1
ATOM 738 C CA . VAL A 1 98 ? -6.874 -5.443 -0.753 1.00 98.00 98 VAL A CA 1
ATOM 739 C C . VAL A 1 98 ? -6.767 -5.150 0.739 1.00 98.00 98 VAL A C 1
ATOM 741 O O . VAL A 1 98 ? -7.750 -4.714 1.332 1.00 98.00 98 VAL A O 1
ATOM 744 N N . TYR A 1 99 ? -5.583 -5.334 1.329 1.00 97.88 99 TYR A N 1
ATOM 745 C CA . TYR A 1 99 ? -5.329 -5.026 2.734 1.00 97.88 99 TYR A CA 1
ATOM 746 C C . TYR A 1 99 ? -5.682 -3.567 3.050 1.00 97.88 99 TYR A C 1
ATOM 748 O O . TYR A 1 99 ? -6.508 -3.307 3.923 1.00 97.88 99 TYR A O 1
ATOM 756 N N . PHE A 1 100 ? -5.131 -2.611 2.296 1.00 98.06 100 PHE A N 1
ATOM 757 C CA . PHE A 1 100 ? -5.392 -1.192 2.540 1.00 98.06 100 PHE A CA 1
ATOM 758 C C . PHE A 1 100 ? -6.834 -0.781 2.229 1.00 98.06 100 PHE A C 1
ATOM 760 O O . PHE A 1 100 ? -7.389 0.038 2.955 1.00 98.06 100 PHE A O 1
ATOM 767 N N . ALA A 1 101 ? -7.475 -1.375 1.218 1.00 97.62 101 ALA A N 1
ATOM 768 C CA . ALA A 1 101 ? -8.892 -1.130 0.948 1.00 97.62 101 ALA A CA 1
ATOM 769 C C . ALA A 1 101 ? -9.790 -1.619 2.095 1.00 97.62 101 ALA A C 1
ATOM 771 O O . ALA A 1 101 ? -10.719 -0.920 2.489 1.00 97.62 101 ALA A O 1
ATOM 772 N N . ALA A 1 102 ? -9.488 -2.782 2.677 1.00 96.69 102 ALA A N 1
ATOM 773 C CA . ALA A 1 102 ? -10.205 -3.282 3.847 1.00 96.69 102 ALA A CA 1
ATOM 774 C C . ALA A 1 102 ? -9.945 -2.426 5.098 1.00 96.69 102 ALA A C 1
ATOM 776 O O . ALA A 1 102 ? -10.819 -2.288 5.950 1.00 96.69 102 ALA A O 1
ATOM 777 N N . THR A 1 103 ? -8.749 -1.854 5.239 1.00 95.69 103 THR A N 1
ATOM 778 C CA . THR A 1 103 ? -8.441 -0.901 6.316 1.00 95.69 103 THR A CA 1
ATOM 779 C C . THR A 1 103 ? -9.222 0.402 6.157 1.00 95.69 103 THR A C 1
ATOM 781 O O . THR A 1 103 ? -9.816 0.851 7.132 1.00 95.69 103 THR A O 1
ATOM 784 N N . LEU A 1 104 ? -9.311 0.946 4.939 1.00 94.69 104 LEU A N 1
ATOM 785 C CA . LEU A 1 104 ? -10.135 2.120 4.643 1.00 94.69 104 LEU A CA 1
ATOM 786 C C . LEU A 1 104 ? -11.614 1.867 4.960 1.00 94.69 104 LEU A C 1
ATOM 788 O O . LEU A 1 104 ? -12.205 2.615 5.728 1.00 94.69 104 LEU A O 1
ATOM 792 N N . ALA A 1 105 ? -12.184 0.773 4.449 1.00 94.75 105 ALA A N 1
ATOM 793 C CA . ALA A 1 105 ? -13.595 0.450 4.667 1.00 94.75 105 ALA A CA 1
ATOM 794 C C . ALA A 1 105 ? -13.942 0.275 6.157 1.00 94.75 105 ALA A C 1
ATOM 796 O O . ALA A 1 105 ? -15.014 0.675 6.600 1.00 94.75 105 ALA A O 1
ATOM 797 N N . ARG A 1 106 ? -13.027 -0.301 6.953 1.00 94.06 106 ARG A N 1
ATOM 798 C CA . ARG A 1 106 ? -13.201 -0.410 8.412 1.00 94.06 106 ARG A CA 1
ATOM 799 C C . ARG A 1 106 ? -13.172 0.954 9.100 1.00 94.06 106 ARG A C 1
ATOM 801 O O . ARG A 1 106 ? -13.962 1.172 10.010 1.00 94.06 106 ARG A O 1
ATOM 808 N N . ALA A 1 107 ? -12.286 1.852 8.673 1.00 91.12 107 ALA A N 1
ATOM 809 C CA . ALA A 1 107 ? -12.225 3.209 9.210 1.00 91.12 107 ALA A CA 1
ATOM 810 C C . ALA A 1 107 ? -13.490 4.015 8.868 1.00 91.12 107 ALA A C 1
ATOM 812 O O . ALA A 1 107 ? -14.022 4.705 9.731 1.00 91.12 107 ALA A O 1
ATOM 813 N N . GLU A 1 108 ? -14.003 3.883 7.642 1.00 91.62 108 GLU A N 1
ATOM 814 C CA . GLU A 1 108 ? -15.254 4.523 7.212 1.00 91.62 108 GLU A CA 1
ATOM 815 C C . GLU A 1 108 ? -16.469 4.001 7.992 1.00 91.62 108 GLU A C 1
ATOM 817 O O . GLU A 1 108 ? -17.311 4.795 8.401 1.00 91.62 108 GLU A O 1
ATOM 822 N N . ALA A 1 109 ? -16.543 2.689 8.244 1.00 91.88 109 ALA A N 1
ATOM 823 C CA . ALA A 1 109 ? -17.622 2.099 9.037 1.00 91.88 109 ALA A CA 1
ATOM 824 C C . ALA A 1 109 ? -17.630 2.622 10.484 1.00 91.88 109 ALA A C 1
ATOM 826 O O . ALA A 1 109 ? -18.675 3.029 10.976 1.00 91.88 109 ALA A O 1
ATOM 827 N N . LEU A 1 110 ? -16.459 2.688 11.129 1.00 90.25 110 LEU A N 1
ATOM 828 C CA . LEU A 1 110 ? -16.325 3.250 12.479 1.00 90.25 110 LEU A CA 1
ATOM 829 C C . LEU A 1 110 ? -16.767 4.720 12.532 1.00 90.25 110 LEU A C 1
ATOM 831 O O . LEU A 1 110 ? -17.485 5.116 13.442 1.00 90.25 110 LEU A O 1
ATOM 835 N N . ALA A 1 111 ? -16.386 5.519 11.531 1.00 88.00 111 ALA A N 1
ATOM 836 C CA . ALA A 1 111 ? -16.781 6.924 11.464 1.00 88.00 111 ALA A CA 1
ATOM 837 C C . ALA A 1 111 ? -18.293 7.117 11.234 1.00 88.00 111 ALA A C 1
ATOM 839 O O . ALA A 1 111 ? -18.862 8.101 11.706 1.00 88.00 111 ALA A O 1
ATOM 840 N N . ALA A 1 112 ? -18.945 6.205 10.506 1.00 87.75 112 ALA A N 1
ATOM 841 C CA . ALA A 1 112 ? -20.392 6.236 10.307 1.00 87.75 112 ALA A CA 1
ATOM 842 C C . ALA A 1 112 ? -21.150 5.900 11.601 1.00 87.75 112 ALA A C 1
ATOM 844 O O . ALA A 1 112 ? -22.088 6.614 11.951 1.00 87.75 112 ALA A O 1
ATOM 845 N N . ASP A 1 113 ? -20.699 4.880 12.337 1.00 87.38 113 ASP A N 1
ATOM 846 C CA . ASP A 1 113 ? -21.290 4.500 13.626 1.00 87.38 113 ASP A CA 1
ATOM 847 C C . ASP A 1 113 ? -21.199 5.651 14.650 1.00 87.38 113 ASP A C 1
ATOM 849 O O . ASP A 1 113 ? -22.164 5.931 15.367 1.00 87.38 113 ASP A O 1
ATOM 853 N N . ASP A 1 114 ? -20.067 6.364 14.686 1.00 84.12 114 ASP A N 1
ATOM 854 C CA . ASP A 1 114 ? -19.879 7.535 15.552 1.00 84.12 114 ASP A CA 1
ATOM 855 C C . ASP A 1 114 ? -20.828 8.691 15.174 1.00 84.12 114 ASP A C 1
ATOM 857 O O . ASP A 1 114 ? -21.413 9.334 16.051 1.00 84.12 114 ASP A O 1
ATOM 861 N N . ALA A 1 115 ? -21.035 8.939 13.876 1.00 79.25 115 ALA A N 1
ATOM 862 C CA . ALA A 1 115 ? -21.950 9.978 13.399 1.00 79.25 115 ALA A CA 1
ATOM 863 C C . ALA A 1 115 ? -23.417 9.668 13.748 1.00 79.25 115 ALA A C 1
ATOM 865 O O . ALA A 1 115 ? -24.150 10.558 14.191 1.00 79.25 115 ALA A O 1
ATOM 866 N N . ASP A 1 116 ? -23.831 8.407 13.609 1.00 81.88 116 ASP A N 1
ATOM 867 C CA . ASP A 1 116 ? -25.171 7.954 13.994 1.00 81.88 116 ASP A CA 1
ATOM 868 C C . ASP A 1 116 ? -25.389 8.085 15.513 1.00 81.88 116 ASP A C 1
ATOM 870 O O . ASP A 1 116 ? -26.467 8.499 15.963 1.00 81.88 116 ASP A O 1
ATOM 874 N N . ALA A 1 117 ? -24.360 7.795 16.320 1.00 77.19 117 ALA A N 1
ATOM 875 C CA . ALA A 1 117 ? -24.401 7.978 17.770 1.00 77.19 117 ALA A CA 1
ATOM 876 C C . ALA A 1 117 ? -24.539 9.460 18.170 1.00 77.19 117 ALA A C 1
ATOM 878 O O . ALA A 1 117 ? -25.330 9.786 19.065 1.00 77.19 117 ALA A O 1
ATOM 879 N N . GLU A 1 118 ? -23.829 10.371 17.497 1.00 76.75 118 GLU A N 1
ATOM 880 C CA . GLU A 1 118 ? -23.967 11.816 17.719 1.00 76.75 118 GLU A CA 1
ATOM 881 C C . GLU A 1 118 ? -25.340 12.352 17.279 1.00 76.75 118 GLU A C 1
ATOM 883 O O . GLU A 1 118 ? -25.947 13.143 18.012 1.00 76.75 118 GLU A O 1
ATOM 888 N N . GLU A 1 119 ? -25.886 11.903 16.140 1.00 80.12 119 GLU A N 1
ATOM 889 C CA . GLU A 1 119 ? -27.243 12.283 15.714 1.00 80.12 119 GLU A CA 1
ATOM 890 C C . GLU A 1 119 ? -28.291 11.791 16.725 1.00 80.12 119 GLU A C 1
ATOM 892 O O . GLU A 1 119 ? -29.198 12.546 17.098 1.00 80.12 119 GLU A O 1
ATOM 897 N N . ALA A 1 120 ? -28.154 10.561 17.230 1.00 73.81 120 ALA A N 1
ATOM 898 C CA . ALA A 1 120 ? -29.036 10.020 18.261 1.00 73.81 120 ALA A CA 1
ATOM 899 C C . ALA A 1 120 ? -28.954 10.824 19.574 1.00 73.81 120 ALA A C 1
ATOM 901 O O . ALA A 1 120 ? -29.993 11.153 20.158 1.00 73.81 120 ALA A O 1
ATOM 902 N N . ALA A 1 121 ? -27.749 11.208 20.009 1.00 71.94 121 ALA A N 1
ATOM 903 C CA . ALA A 1 121 ? -27.542 12.040 21.196 1.00 71.94 121 ALA A CA 1
ATOM 904 C C . ALA A 1 121 ? -28.066 13.480 21.017 1.00 71.94 121 ALA A C 1
ATOM 906 O O . ALA A 1 121 ? -28.570 14.080 21.970 1.00 71.94 121 ALA A O 1
ATOM 907 N N . GLY A 1 122 ? -27.991 14.029 19.801 1.00 70.31 122 GLY A N 1
ATOM 908 C CA . GLY A 1 122 ? -28.529 15.347 19.453 1.00 70.31 122 GLY A CA 1
ATOM 909 C C . GLY A 1 122 ? -30.053 15.379 19.275 1.00 70.31 122 GLY A C 1
ATOM 910 O O . GLY A 1 122 ? -30.673 16.417 19.521 1.00 70.31 122 GLY A O 1
ATOM 911 N N . ARG A 1 123 ? -30.667 14.256 18.871 1.00 58.78 123 ARG A N 1
ATOM 912 C CA . ARG A 1 123 ? -32.124 14.107 18.683 1.00 58.78 123 ARG A CA 1
ATOM 913 C C . ARG A 1 123 ? -32.851 13.663 19.956 1.00 58.78 123 ARG A C 1
ATOM 915 O O . ARG A 1 123 ? -34.061 13.880 20.052 1.00 58.78 123 ARG A O 1
ATOM 922 N N . ALA A 1 124 ? -32.159 13.077 20.935 1.00 50.47 124 ALA A N 1
ATOM 923 C CA . ALA A 1 124 ? -32.759 12.784 22.230 1.00 50.47 124 ALA A CA 1
ATOM 924 C C . ALA A 1 124 ? -33.312 14.090 22.835 1.00 50.47 124 ALA A C 1
ATOM 926 O O . ALA A 1 124 ? -32.556 15.058 22.986 1.00 50.47 124 ALA A O 1
ATOM 927 N N . PRO A 1 125 ? -34.617 14.174 23.172 1.00 52.25 125 PRO A N 1
ATOM 928 C CA . PRO A 1 125 ? -35.118 15.331 23.887 1.00 52.25 125 PRO A CA 1
ATOM 929 C C . PRO A 1 125 ? -34.286 15.433 25.157 1.00 52.25 125 PRO A C 1
ATOM 931 O O . PRO A 1 125 ? -34.233 14.485 25.942 1.00 52.25 125 PRO A O 1
ATOM 934 N N . ARG A 1 126 ? -33.610 16.572 25.346 1.00 52.62 126 ARG A N 1
ATOM 935 C CA . ARG A 1 126 ? -33.079 16.939 26.654 1.00 52.62 126 ARG A CA 1
ATOM 936 C C . ARG A 1 126 ? -34.291 16.947 27.566 1.00 52.62 126 ARG A C 1
ATOM 938 O O . ARG A 1 126 ? -35.020 17.938 27.595 1.00 52.62 126 ARG A O 1
ATOM 945 N N . GLN A 1 127 ? -34.548 15.833 28.249 1.00 50.31 127 GLN A N 1
ATOM 946 C CA . GLN A 1 127 ? -35.381 15.842 29.428 1.00 50.31 127 GLN A CA 1
ATOM 947 C C . GLN A 1 127 ? -34.646 16.804 30.350 1.00 50.31 127 GLN A C 1
ATOM 949 O O . GLN A 1 127 ? -33.669 16.448 31.004 1.00 50.31 127 GLN A O 1
ATOM 954 N N . ARG A 1 128 ? -35.051 18.079 30.309 1.00 48.72 128 ARG A N 1
ATOM 955 C CA . ARG A 1 128 ? -34.931 18.940 31.468 1.00 48.72 128 ARG A CA 1
ATOM 956 C C . ARG A 1 128 ? -35.519 18.074 32.567 1.00 48.72 128 ARG A C 1
ATOM 958 O O . ARG A 1 128 ? -36.718 17.818 32.551 1.00 48.72 128 ARG A O 1
ATOM 965 N N . GLN A 1 129 ? -34.665 17.564 33.448 1.00 50.72 129 GLN A N 1
ATOM 966 C CA . GLN A 1 129 ? -35.091 17.328 34.811 1.00 50.72 129 GLN A CA 1
ATOM 967 C C . GLN A 1 129 ? -35.568 18.698 35.270 1.00 50.72 129 GLN A C 1
ATOM 969 O O . GLN A 1 129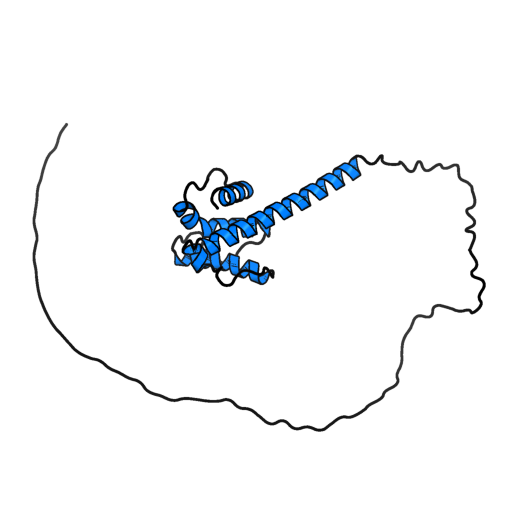 ? -34.782 19.577 35.622 1.00 50.72 129 GLN A O 1
ATOM 974 N N . GLU A 1 130 ? -36.854 18.936 35.053 1.00 47.88 130 GLU A N 1
ATOM 975 C CA . GLU A 1 130 ? -37.584 20.007 35.676 1.00 47.88 130 GLU A CA 1
ATOM 976 C C . GLU A 1 130 ? -37.527 19.618 37.146 1.00 47.88 130 GLU A C 1
ATOM 978 O O . GLU A 1 130 ? -38.198 18.694 37.595 1.00 47.88 130 GLU A O 1
ATOM 983 N N . TYR A 1 131 ? -36.535 20.181 37.835 1.00 53.69 131 TYR A N 1
ATOM 984 C CA . TYR A 1 131 ? -36.431 20.083 39.273 1.00 53.69 131 TYR A CA 1
ATOM 985 C C . TYR A 1 131 ? -37.691 20.755 39.799 1.00 53.69 131 TYR A C 1
ATOM 987 O O . TYR A 1 131 ? -37.788 21.981 39.762 1.00 53.69 131 TYR A O 1
ATOM 995 N N . ASP A 1 132 ? -38.672 19.941 40.169 1.00 50.75 132 ASP A N 1
ATOM 996 C CA . ASP A 1 132 ? -39.879 20.372 40.849 1.00 50.75 132 ASP A CA 1
ATOM 997 C C . ASP A 1 132 ? -39.497 20.664 42.310 1.00 50.75 132 ASP A C 1
ATOM 999 O O . ASP A 1 132 ? -39.141 19.737 43.044 1.00 50.75 132 ASP A O 1
ATOM 1003 N N . PRO A 1 133 ? -39.461 21.939 42.738 1.00 50.94 133 PRO A N 1
ATOM 1004 C CA . PRO A 1 133 ? -39.059 22.293 44.090 1.00 50.94 133 PRO A CA 1
ATOM 1005 C C . PRO A 1 133 ? -40.140 21.986 45.140 1.00 50.94 133 PRO A C 1
ATOM 1007 O O . PRO A 1 133 ? -39.901 22.269 46.313 1.00 50.94 133 PRO A O 1
ATOM 1010 N N . GLU A 1 134 ? -41.301 21.435 44.760 1.00 53.66 134 GLU A N 1
ATOM 1011 C CA . GLU A 1 134 ? -42.417 21.171 45.682 1.00 53.66 134 GLU A CA 1
ATOM 1012 C C . GLU A 1 134 ? -42.489 19.727 46.212 1.00 53.66 134 GLU A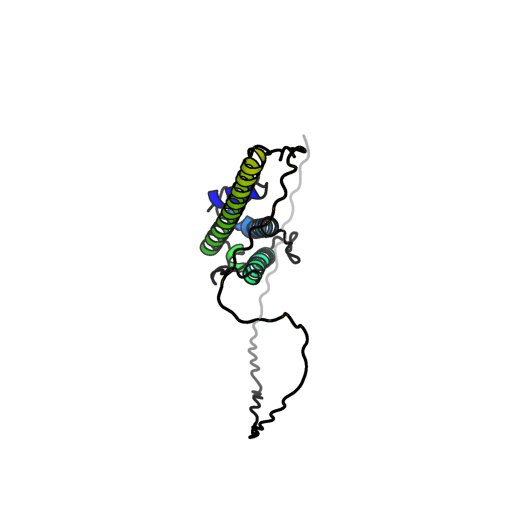 C 1
ATOM 1014 O O . GLU A 1 134 ? -43.433 19.392 46.922 1.00 53.66 134 GLU A O 1
ATOM 1019 N N . PHE A 1 135 ? -41.494 18.868 45.956 1.00 43.75 135 PHE A N 1
ATOM 1020 C CA . PHE A 1 135 ? -41.456 17.542 46.585 1.00 43.75 135 PHE A CA 1
ATOM 1021 C C . PHE A 1 135 ? -40.787 17.595 47.970 1.00 43.75 135 PHE A C 1
ATOM 1023 O O . PHE A 1 135 ? -39.582 17.393 48.115 1.00 43.75 135 PHE A O 1
ATOM 1030 N N . ASP A 1 136 ? -41.594 17.854 48.998 1.00 51.28 136 ASP A N 1
ATOM 1031 C CA . ASP A 1 136 ? -41.267 17.745 50.427 1.00 51.28 136 ASP A CA 1
ATOM 1032 C C . ASP A 1 136 ? -41.476 16.322 50.991 1.00 51.28 136 ASP A C 1
ATOM 1034 O O . ASP A 1 136 ? -41.508 16.112 52.203 1.00 51.28 136 ASP A O 1
ATOM 1038 N N . GLY A 1 137 ? -41.580 15.320 50.115 1.00 50.72 137 GLY A N 1
ATOM 1039 C CA . GLY A 1 137 ? -41.724 13.925 50.505 1.00 50.72 137 GLY A CA 1
ATOM 1040 C C . GLY A 1 137 ? -40.420 13.356 51.051 1.00 50.72 137 GLY A C 1
ATOM 1041 O O . GLY A 1 137 ? -39.514 13.014 50.290 1.00 50.72 137 GLY A O 1
ATOM 1042 N N . GLU A 1 138 ? -40.354 13.231 52.373 1.00 51.44 138 GLU A N 1
ATOM 1043 C CA . GLU A 1 138 ? -39.425 12.376 53.109 1.00 51.44 138 GLU A CA 1
ATOM 1044 C C . GLU A 1 138 ? -39.332 10.998 52.428 1.00 51.44 138 GLU A C 1
ATOM 1046 O O . GLU A 1 138 ? -40.204 10.144 52.571 1.00 51.44 138 GLU A O 1
ATOM 1051 N N . TYR A 1 139 ? -38.274 10.778 51.645 1.00 49.38 139 TYR A N 1
ATOM 1052 C CA . TYR A 1 139 ? -37.912 9.442 51.188 1.00 49.38 139 TYR A CA 1
ATOM 1053 C C . TYR A 1 139 ? -37.304 8.712 52.385 1.00 49.38 139 TYR A C 1
ATOM 1055 O O . TYR A 1 139 ? -36.100 8.797 52.632 1.00 49.38 139 TYR A O 1
ATOM 1063 N N . GLU A 1 140 ? -38.134 8.008 53.151 1.00 55.03 140 GLU A N 1
ATOM 1064 C CA . GLU A 1 140 ? -37.638 6.895 53.952 1.00 55.03 140 GLU A CA 1
ATOM 1065 C C . GLU A 1 140 ? -37.238 5.775 52.979 1.00 55.03 140 GLU A C 1
ATOM 1067 O O . GLU A 1 140 ? -38.087 5.273 52.238 1.00 55.03 140 GLU A O 1
ATOM 1072 N N . PRO A 1 141 ? -35.956 5.379 52.907 1.00 53.16 141 PRO A N 1
ATOM 1073 C CA . PRO A 1 141 ? -35.605 4.176 52.179 1.00 53.16 141 PRO A CA 1
ATOM 1074 C C . PRO A 1 141 ? -36.162 2.985 52.964 1.00 53.16 141 PRO A C 1
ATOM 1076 O O . PRO A 1 141 ? -35.688 2.698 54.065 1.00 53.16 141 PRO A O 1
ATOM 1079 N N . GLU A 1 142 ? -37.154 2.282 52.411 1.00 48.66 142 GLU A N 1
ATOM 1080 C CA . GLU A 1 142 ? -37.508 0.952 52.903 1.00 48.66 142 GLU A CA 1
ATOM 1081 C C . GLU A 1 142 ? -36.280 0.049 52.731 1.00 48.66 142 GLU A C 1
ATOM 1083 O O . GLU A 1 142 ? -35.924 -0.381 51.634 1.00 48.66 142 GLU A O 1
ATOM 1088 N N . LEU A 1 143 ? -35.573 -0.166 53.839 1.00 47.62 143 LEU A N 1
ATOM 1089 C CA . LEU A 1 143 ? -34.523 -1.161 53.952 1.00 47.62 143 LEU A CA 1
ATOM 1090 C C . LEU A 1 143 ? -35.189 -2.535 53.877 1.00 47.62 143 LEU A C 1
ATOM 1092 O O . LEU A 1 143 ? -35.845 -2.974 54.821 1.00 47.62 143 LEU A O 1
ATOM 1096 N N . GLU A 1 144 ? -35.018 -3.205 52.745 1.00 43.19 144 GLU A N 1
ATOM 1097 C CA . GLU A 1 144 ? -35.331 -4.620 52.596 1.00 43.19 144 GLU A CA 1
ATOM 1098 C C . GLU A 1 144 ? -34.381 -5.419 53.509 1.00 43.19 144 GLU A C 1
ATOM 1100 O O . GLU A 1 144 ? -33.156 -5.371 53.372 1.00 43.19 144 GLU A O 1
ATOM 1105 N N . TYR A 1 145 ? -34.947 -6.076 54.524 1.00 48.97 145 TYR A N 1
ATOM 1106 C CA . TYR A 1 145 ? -34.214 -6.909 55.474 1.00 48.97 145 TYR A CA 1
ATOM 1107 C C . TYR A 1 145 ? -34.197 -8.357 54.987 1.00 48.97 145 TYR A C 1
ATOM 1109 O O . TYR A 1 145 ? -35.192 -9.069 55.131 1.00 48.97 145 TYR A O 1
ATOM 1117 N N . ASP A 1 146 ? -33.038 -8.831 54.538 1.00 45.47 146 ASP A N 1
ATOM 1118 C CA . ASP A 1 146 ? -32.781 -10.266 54.441 1.00 45.47 146 ASP A CA 1
ATOM 1119 C C . ASP A 1 146 ? -32.548 -10.814 55.857 1.00 45.47 146 ASP A C 1
ATOM 1121 O O . ASP A 1 146 ? -31.485 -10.666 56.468 1.00 45.47 146 ASP A O 1
ATOM 1125 N N . TYR A 1 147 ? -33.602 -11.397 56.427 1.00 51.00 147 TYR A N 1
ATOM 1126 C CA . TYR A 1 147 ? -33.565 -12.083 57.712 1.00 51.00 147 TYR A CA 1
ATOM 1127 C C . TYR A 1 147 ? -32.871 -13.437 57.549 1.00 51.00 147 TYR A C 1
ATOM 1129 O O . TYR A 1 147 ? -33.535 -14.446 57.361 1.00 51.00 147 TYR A O 1
ATOM 1137 N N . GLU A 1 148 ? -31.545 -13.473 57.669 1.00 49.97 148 GLU A N 1
ATOM 1138 C CA . GLU A 1 148 ? -30.817 -14.664 58.121 1.00 49.97 148 GLU A CA 1
ATOM 1139 C C . GLU A 1 148 ? -29.517 -14.231 58.820 1.00 49.97 148 GLU A C 1
ATOM 1141 O O . GLU A 1 148 ? -28.626 -13.602 58.254 1.00 49.97 148 GLU A O 1
ATOM 1146 N N . GLY A 1 149 ? -29.466 -14.464 60.132 1.00 43.97 149 GLY A N 1
ATOM 1147 C CA . GLY A 1 149 ? -28.514 -13.826 61.032 1.00 43.97 149 GLY A CA 1
ATOM 1148 C C . GLY A 1 149 ? -27.068 -14.317 60.930 1.00 43.97 149 GLY A C 1
ATOM 1149 O O . GLY A 1 149 ? -26.797 -15.496 61.125 1.00 43.97 149 GLY A O 1
ATOM 1150 N N . ALA A 1 150 ? -26.135 -13.368 60.806 1.00 38.22 150 ALA A N 1
ATOM 1151 C CA . ALA A 1 150 ? -24.870 -13.311 61.553 1.00 38.22 150 ALA A CA 1
ATOM 1152 C C . ALA A 1 150 ? -24.179 -11.938 61.348 1.00 38.22 150 ALA A C 1
ATOM 1154 O O . ALA A 1 150 ? -24.100 -11.465 60.216 1.00 38.22 150 ALA A O 1
ATOM 1155 N N . PRO A 1 151 ? -23.641 -11.277 62.397 1.00 37.94 151 PRO A N 1
ATOM 1156 C CA . PRO A 1 151 ? -22.981 -9.980 62.260 1.00 37.94 151 PRO A CA 1
ATOM 1157 C C . PRO A 1 151 ? -21.447 -10.118 62.195 1.00 37.94 151 PRO A C 1
ATOM 1159 O O . PRO A 1 151 ? -20.866 -10.866 62.977 1.00 37.94 151 PRO A O 1
ATOM 1162 N N . ARG A 1 152 ? -20.769 -9.328 61.347 1.00 37.97 152 ARG A N 1
ATOM 1163 C CA . ARG A 1 152 ? -20.035 -8.088 61.713 1.00 37.97 152 ARG A CA 1
ATOM 1164 C C . ARG A 1 152 ? -18.939 -7.717 60.700 1.00 37.97 152 ARG A C 1
ATOM 1166 O O . ARG A 1 152 ? -18.048 -8.499 60.413 1.00 37.97 152 ARG A O 1
ATOM 1173 N N . ALA A 1 153 ? -18.947 -6.423 60.385 1.00 35.19 153 ALA A N 1
ATOM 1174 C CA . ALA A 1 153 ? -17.796 -5.524 60.317 1.00 35.19 153 ALA A CA 1
ATOM 1175 C C . ALA A 1 153 ? -16.667 -5.825 59.319 1.00 35.19 153 ALA A C 1
ATOM 1177 O O . ALA A 1 153 ? -15.789 -6.657 59.529 1.00 35.19 153 ALA A O 1
ATOM 1178 N N . ALA A 1 154 ? -16.597 -4.921 58.344 1.00 42.28 154 ALA A N 1
ATOM 1179 C CA . ALA A 1 154 ? -15.357 -4.378 57.823 1.00 42.28 154 ALA A CA 1
ATOM 1180 C C . ALA A 1 154 ? -14.268 -4.256 58.906 1.00 42.28 154 ALA A C 1
ATOM 1182 O O . ALA A 1 154 ? -14.419 -3.518 59.884 1.00 42.28 154 ALA A O 1
ATOM 1183 N N . ARG A 1 155 ? -13.134 -4.916 58.675 1.00 36.75 155 ARG A N 1
ATOM 1184 C CA . ARG A 1 155 ? -11.825 -4.473 59.153 1.00 36.75 155 ARG A CA 1
ATOM 1185 C C . ARG A 1 155 ? -10.809 -4.672 58.038 1.00 36.75 155 ARG A C 1
ATOM 1187 O O . ARG A 1 155 ? -10.488 -5.791 57.657 1.00 36.75 155 ARG A O 1
ATOM 1194 N N . ALA A 1 156 ? -10.337 -3.543 57.524 1.00 40.59 156 ALA A N 1
ATOM 1195 C CA . ALA A 1 156 ? -9.061 -3.437 56.844 1.00 40.59 156 ALA A CA 1
ATOM 1196 C C . ALA A 1 156 ? -7.909 -3.877 57.773 1.00 40.59 156 ALA A C 1
ATOM 1198 O O . ALA A 1 156 ? -8.092 -3.934 58.987 1.00 40.59 156 ALA A O 1
ATOM 1199 N N . THR A 1 157 ? -6.736 -4.061 57.151 1.00 36.75 157 THR A N 1
ATOM 1200 C CA . THR A 1 157 ? -5.365 -4.234 57.685 1.00 36.75 157 THR A CA 1
ATOM 1201 C C . THR A 1 157 ? -4.851 -5.674 57.869 1.00 36.75 157 THR A C 1
ATOM 1203 O O . THR A 1 157 ? -5.097 -6.315 58.885 1.00 36.75 157 THR A O 1
ATOM 1206 N N . HIS A 1 158 ? -4.026 -6.118 56.904 1.00 36.38 158 HIS A N 1
ATOM 1207 C CA . HIS A 1 158 ? -2.778 -6.884 57.131 1.00 36.38 158 HIS A CA 1
ATOM 1208 C C . HIS A 1 158 ? -1.921 -6.235 58.254 1.00 36.38 158 HIS A C 1
ATOM 1210 O O . HIS A 1 158 ? -2.134 -5.042 58.483 1.00 36.38 158 HIS A O 1
ATOM 1216 N N . PRO A 1 159 ? -0.899 -6.880 58.880 1.00 49.66 159 PRO A N 1
ATOM 1217 C CA . PRO A 1 159 ? -0.178 -8.113 58.497 1.00 49.66 159 PRO A CA 1
ATOM 1218 C C . PRO A 1 159 ? 0.146 -9.092 59.667 1.00 49.66 159 PRO A C 1
ATOM 1220 O O . PRO A 1 159 ? -0.006 -8.748 60.833 1.00 49.66 159 PRO A O 1
ATOM 1223 N N . LEU A 1 160 ? 0.647 -10.297 59.345 1.00 36.50 160 LEU A N 1
ATOM 1224 C CA . LEU A 1 160 ? 1.924 -10.896 59.812 1.00 36.50 160 LEU A CA 1
ATOM 1225 C C . LEU A 1 160 ? 1.908 -12.441 59.816 1.00 36.50 160 LEU A C 1
ATOM 1227 O O . LEU A 1 160 ? 1.087 -13.063 60.476 1.00 36.50 160 LEU A O 1
ATOM 1231 N N . ALA A 1 161 ? 2.903 -12.976 59.098 1.00 37.97 161 ALA A N 1
ATOM 1232 C CA . ALA A 1 161 ? 3.744 -14.144 59.377 1.00 37.97 161 ALA A CA 1
ATOM 1233 C C . ALA A 1 161 ? 3.104 -15.507 59.700 1.00 37.97 161 ALA A C 1
ATOM 1235 O O . ALA A 1 161 ? 2.654 -15.731 60.817 1.00 37.97 161 ALA A O 1
ATOM 1236 N N . VAL A 1 162 ? 3.284 -16.463 58.778 1.00 43.06 162 VAL A N 1
ATOM 1237 C CA . VAL A 1 162 ? 3.861 -17.776 59.112 1.00 43.06 162 VAL A CA 1
ATOM 1238 C C . VAL A 1 162 ? 4.838 -18.161 57.998 1.00 43.06 162 VAL A C 1
ATOM 1240 O O . VAL A 1 162 ? 4.494 -18.147 56.818 1.00 43.06 162 VAL A O 1
ATOM 1243 N N . GLU A 1 163 ? 6.071 -18.408 58.419 1.00 48.75 163 GLU A N 1
ATOM 1244 C CA . GLU A 1 163 ? 7.179 -18.987 57.670 1.00 48.75 163 GLU A CA 1
ATOM 1245 C C . GLU A 1 163 ? 6.903 -20.476 57.432 1.00 48.75 163 GLU A C 1
ATOM 1247 O O . GLU A 1 163 ? 6.499 -21.172 58.360 1.00 48.75 163 GLU A O 1
ATOM 1252 N N . GLU A 1 164 ? 7.166 -20.985 56.229 1.00 47.25 164 GLU A N 1
ATOM 1253 C CA . GLU A 1 164 ? 7.501 -22.401 56.068 1.00 47.25 164 GLU A CA 1
ATOM 1254 C C . GLU A 1 164 ? 8.538 -22.534 54.950 1.00 47.25 164 GLU A C 1
ATOM 1256 O O . GLU A 1 164 ? 8.250 -22.402 53.759 1.00 47.25 164 GLU A O 1
ATOM 1261 N N . GLU A 1 165 ? 9.784 -22.699 55.391 1.00 48.38 165 GLU A N 1
ATOM 1262 C CA . GLU A 1 165 ? 10.899 -23.197 54.602 1.00 48.38 165 GLU A CA 1
ATOM 1263 C C . GLU A 1 165 ? 10.601 -24.639 54.177 1.00 48.38 165 GLU A C 1
ATOM 1265 O O . GLU A 1 165 ? 10.220 -25.473 54.998 1.00 48.38 165 GLU A O 1
ATOM 1270 N N . ALA A 1 166 ? 10.825 -24.954 52.906 1.00 48.88 166 ALA A N 1
ATOM 1271 C CA . ALA A 1 166 ? 11.088 -26.322 52.495 1.00 48.88 166 ALA A CA 1
ATOM 1272 C C . ALA A 1 166 ? 12.111 -26.305 51.362 1.00 48.88 166 ALA A C 1
ATOM 1274 O O . ALA A 1 166 ? 11.814 -25.981 50.210 1.00 48.88 166 ALA A O 1
ATOM 1275 N N . ASP A 1 167 ? 13.330 -26.635 51.768 1.00 50.72 167 ASP A N 1
ATOM 1276 C CA . ASP A 1 167 ? 14.471 -27.009 50.956 1.00 50.72 167 ASP A CA 1
ATOM 1277 C C . ASP A 1 167 ? 14.102 -28.027 49.871 1.00 50.72 167 ASP A C 1
ATOM 1279 O O . ASP A 1 167 ? 13.536 -29.085 50.153 1.00 50.72 167 ASP A O 1
ATOM 1283 N N . PHE A 1 168 ? 14.524 -27.758 48.636 1.00 43.25 168 PHE A N 1
ATOM 1284 C CA . PHE A 1 168 ? 14.882 -28.827 47.711 1.00 43.25 168 PHE A CA 1
ATOM 1285 C C . PHE A 1 168 ? 16.144 -28.427 46.945 1.00 43.25 168 PHE A C 1
ATOM 1287 O O . PHE A 1 168 ? 16.117 -27.715 45.942 1.00 43.25 168 PHE A O 1
ATOM 1294 N N . ASP A 1 169 ? 17.259 -28.866 47.519 1.00 54.84 169 ASP A N 1
ATOM 1295 C CA . ASP A 1 169 ? 18.574 -29.007 46.914 1.00 54.84 169 ASP A CA 1
ATOM 1296 C C . ASP A 1 169 ? 18.668 -30.401 46.281 1.00 54.84 169 ASP A C 1
ATOM 1298 O O . ASP A 1 169 ? 18.489 -31.401 46.974 1.00 54.84 169 ASP A O 1
ATOM 1302 N N . ASP A 1 170 ? 18.992 -30.464 44.993 1.00 45.44 170 ASP A N 1
ATOM 1303 C CA . ASP A 1 170 ? 19.942 -31.448 44.473 1.00 45.44 170 ASP A CA 1
ATOM 1304 C C . ASP A 1 170 ? 20.567 -30.952 43.162 1.00 45.44 170 ASP A C 1
ATOM 1306 O O . ASP A 1 170 ? 20.167 -31.256 42.037 1.00 45.44 170 ASP A O 1
ATOM 1310 N N . GLY A 1 171 ? 21.606 -30.134 43.310 1.00 49.16 171 GLY A N 1
ATOM 1311 C CA . GLY A 1 171 ? 22.379 -29.652 42.175 1.00 49.16 171 GLY A CA 1
ATOM 1312 C C . GLY A 1 171 ? 22.946 -30.755 41.269 1.00 49.16 171 GLY A C 1
ATOM 1313 O O . GLY A 1 171 ? 23.477 -31.759 41.738 1.00 49.16 171 GLY A O 1
ATOM 1314 N N . ARG A 1 172 ? 22.971 -30.488 39.955 1.00 40.16 172 ARG A N 1
ATOM 1315 C CA . ARG A 1 172 ? 24.175 -30.644 39.113 1.00 40.16 172 ARG A CA 1
ATOM 1316 C C . ARG A 1 172 ? 23.954 -30.157 37.681 1.00 40.16 172 ARG A C 1
ATOM 1318 O O . ARG A 1 172 ? 23.317 -30.822 36.870 1.00 40.16 172 ARG A O 1
ATOM 1325 N N . GLU A 1 173 ? 24.610 -29.053 37.342 1.00 55.19 173 GLU A N 1
ATOM 1326 C CA . GLU A 1 173 ? 25.131 -28.844 35.988 1.00 55.19 173 GLU A CA 1
ATOM 1327 C C . GLU A 1 173 ? 26.291 -29.831 35.730 1.00 55.19 173 GLU A C 1
ATOM 1329 O O . GLU A 1 173 ? 26.954 -30.277 36.677 1.00 55.19 173 GLU A O 1
ATOM 1334 N N . PRO A 1 174 ? 26.579 -30.181 34.463 1.00 52.50 174 PRO A N 1
ATOM 1335 C CA . PRO A 1 174 ? 27.584 -29.370 33.775 1.00 52.50 174 PRO A CA 1
ATOM 1336 C C . PRO A 1 174 ? 27.336 -29.166 32.269 1.00 52.50 174 PRO A C 1
ATOM 1338 O O . PRO A 1 174 ? 26.971 -30.083 31.537 1.00 52.50 174 PRO A O 1
ATOM 1341 N N . GLY A 1 175 ? 27.650 -27.949 31.820 1.00 50.72 175 GLY A N 1
ATOM 1342 C CA . GLY A 1 175 ? 28.498 -27.668 30.657 1.00 50.72 175 GLY A CA 1
ATOM 1343 C C . GLY A 1 175 ? 28.173 -28.343 29.323 1.00 50.72 175 GLY A C 1
ATOM 1344 O O . GLY A 1 175 ? 28.539 -29.493 29.083 1.00 50.72 175 GLY A O 1
ATOM 1345 N N . ARG A 1 176 ? 27.667 -27.550 28.373 1.00 46.91 176 ARG A N 1
ATOM 1346 C CA . ARG A 1 176 ? 27.957 -27.761 26.948 1.00 46.91 176 ARG A CA 1
ATOM 1347 C C . ARG A 1 176 ? 28.484 -26.481 26.321 1.00 46.91 176 ARG A C 1
ATOM 1349 O O . ARG A 1 176 ? 27.740 -25.629 25.852 1.00 46.91 176 ARG A O 1
ATOM 1356 N N . ASP A 1 177 ? 29.805 -26.406 26.371 1.00 53.12 177 ASP A N 1
ATOM 1357 C CA . ASP A 1 177 ? 30.665 -25.685 25.450 1.00 53.12 177 ASP A CA 1
ATOM 1358 C C . ASP A 1 177 ? 30.442 -26.228 24.025 1.00 53.12 177 ASP A C 1
ATOM 1360 O O . ASP A 1 177 ? 30.582 -27.427 23.780 1.00 53.12 177 ASP A O 1
ATOM 1364 N N . TYR A 1 178 ? 30.052 -25.350 23.103 1.00 50.84 178 TYR A N 1
ATOM 1365 C CA . TYR A 1 178 ? 30.143 -25.593 21.664 1.00 50.84 178 TYR A CA 1
ATOM 1366 C C . TYR A 1 178 ? 31.003 -24.497 21.030 1.00 50.84 178 TYR A C 1
ATOM 1368 O O . TYR A 1 178 ? 30.553 -23.732 20.178 1.00 50.84 178 TYR A O 1
ATOM 1376 N N . GLY A 1 179 ? 32.268 -24.433 21.435 1.00 46.84 179 GLY A N 1
ATOM 1377 C CA . GLY A 1 179 ? 33.348 -24.064 20.535 1.00 46.84 179 GLY A CA 1
ATOM 1378 C C . GLY A 1 179 ? 33.567 -25.180 19.512 1.00 46.84 179 GLY A C 1
ATOM 1379 O O . GLY A 1 179 ? 34.019 -26.269 19.854 1.00 46.84 179 GLY A O 1
ATOM 1380 N N . HIS A 1 180 ? 33.264 -24.909 18.244 1.00 47.16 180 HIS A N 1
ATOM 1381 C CA . HIS A 1 180 ? 33.843 -25.666 17.139 1.00 47.16 180 HIS A CA 1
ATOM 1382 C C . HIS A 1 180 ? 34.360 -24.706 16.070 1.00 47.16 180 HIS A C 1
ATOM 1384 O O . HIS A 1 180 ? 33.642 -24.272 15.171 1.00 47.16 180 HIS A O 1
ATOM 1390 N N . ASP A 1 181 ? 35.649 -24.405 16.215 1.00 52.62 181 ASP A N 1
ATOM 1391 C CA . ASP A 1 181 ? 36.545 -24.042 15.131 1.00 52.62 181 ASP A CA 1
ATOM 1392 C C . ASP A 1 181 ? 36.644 -25.198 14.124 1.00 52.62 181 ASP A C 1
ATOM 1394 O O . ASP A 1 181 ? 37.012 -26.325 14.465 1.00 52.62 181 ASP A O 1
ATOM 1398 N N . TYR A 1 182 ? 36.391 -24.869 12.862 1.00 53.12 182 TYR A N 1
ATOM 1399 C CA . TYR A 1 182 ? 37.077 -25.432 11.702 1.00 53.12 182 TYR A CA 1
ATOM 1400 C C . TYR A 1 182 ? 37.533 -24.185 10.922 1.00 53.12 182 TYR A C 1
ATOM 1402 O O . TYR A 1 182 ? 36.708 -23.380 10.509 1.00 53.12 182 TYR A O 1
ATOM 1410 N N . GLY A 1 183 ? 38.816 -23.847 10.836 1.00 40.97 183 GLY A N 1
ATOM 1411 C CA . GLY A 1 183 ? 39.853 -24.698 10.275 1.00 40.97 183 GLY A CA 1
ATOM 1412 C C . GLY A 1 183 ? 39.968 -24.435 8.771 1.00 40.97 183 GLY A C 1
ATOM 1413 O O . GLY A 1 183 ? 39.358 -25.145 7.989 1.00 40.97 183 GLY A O 1
ATOM 1414 N N . ALA A 1 184 ? 40.721 -23.383 8.441 1.00 41.88 184 ALA A N 1
ATOM 1415 C CA . ALA A 1 184 ? 41.681 -23.240 7.342 1.00 41.88 184 ALA A CA 1
ATOM 1416 C C . ALA A 1 184 ? 41.358 -23.694 5.892 1.00 41.88 184 ALA A C 1
ATOM 1418 O O . ALA A 1 184 ? 40.927 -24.803 5.608 1.00 41.88 184 ALA A O 1
ATOM 1419 N N . ASP A 1 185 ? 41.804 -22.821 4.983 1.00 49.22 185 ASP A N 1
ATOM 1420 C CA . ASP A 1 185 ? 42.380 -23.110 3.666 1.00 49.22 185 ASP A CA 1
ATOM 1421 C C . ASP A 1 185 ? 41.478 -23.582 2.518 1.00 49.22 185 ASP A C 1
ATOM 1423 O O . ASP A 1 185 ? 41.219 -24.761 2.299 1.00 49.22 185 ASP A O 1
ATOM 1427 N N . SER A 1 186 ? 41.182 -22.633 1.625 1.00 44.88 186 SER A N 1
ATOM 1428 C CA . SER A 1 186 ? 41.191 -22.876 0.177 1.00 44.88 186 SER A CA 1
ATOM 1429 C C . SER A 1 186 ? 41.563 -21.595 -0.573 1.00 44.88 186 SER A C 1
ATOM 1431 O O . SER A 1 186 ? 40.717 -20.826 -1.022 1.00 44.88 186 SER A O 1
ATOM 1433 N N . ARG A 1 187 ? 42.877 -21.379 -0.712 1.00 48.62 187 ARG A N 1
ATOM 1434 C CA . ARG A 1 187 ? 43.456 -20.675 -1.861 1.00 48.62 187 ARG A CA 1
ATOM 1435 C C . ARG A 1 187 ? 43.319 -21.575 -3.093 1.00 48.62 187 ARG A C 1
ATOM 1437 O O . ARG A 1 187 ? 43.897 -22.655 -3.112 1.00 48.62 187 ARG A O 1
ATOM 1444 N N . GLN A 1 188 ? 42.613 -21.099 -4.108 1.00 52.22 188 GLN A N 1
ATOM 1445 C CA . GLN A 1 188 ? 42.778 -21.435 -5.531 1.00 52.22 188 GLN A CA 1
ATOM 1446 C C . GLN A 1 188 ? 42.469 -20.105 -6.233 1.00 52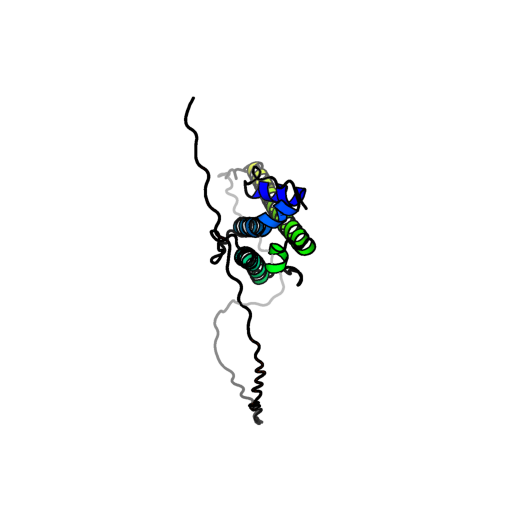.22 188 GLN A C 1
ATOM 1448 O O . GLN A 1 188 ? 41.340 -19.636 -6.172 1.00 52.22 188 GLN A O 1
ATOM 1453 N N . ASP A 1 189 ? 43.412 -19.282 -6.680 1.00 48.44 189 ASP A N 1
ATOM 1454 C CA . ASP A 1 189 ? 44.517 -19.510 -7.615 1.00 48.44 189 ASP A CA 1
ATOM 1455 C C . ASP A 1 189 ? 44.116 -20.334 -8.844 1.00 48.44 189 ASP A C 1
ATOM 1457 O O . ASP A 1 189 ? 44.386 -21.526 -8.953 1.00 48.44 189 ASP A O 1
ATOM 1461 N N . TYR A 1 190 ? 43.437 -19.652 -9.767 1.00 48.12 190 TYR A N 1
ATOM 1462 C CA . TYR A 1 190 ? 43.505 -19.942 -11.193 1.00 48.12 190 TYR A CA 1
ATOM 1463 C C . TYR A 1 190 ? 44.010 -18.680 -11.895 1.00 48.12 190 TYR A C 1
ATOM 1465 O O . TYR A 1 190 ? 43.248 -17.759 -12.189 1.00 48.12 190 TYR A O 1
ATOM 1473 N N . GLY A 1 191 ? 45.317 -18.642 -12.144 1.00 43.75 191 GLY A N 1
ATOM 1474 C CA . GLY A 1 191 ? 45.910 -17.827 -13.194 1.00 43.75 191 GLY A CA 1
ATOM 1475 C C . GLY A 1 191 ? 45.829 -18.540 -14.549 1.00 43.75 191 GLY A C 1
ATOM 1476 O O . GLY A 1 191 ? 46.095 -19.736 -14.635 1.00 43.75 191 GLY A O 1
ATOM 1477 N N . ALA A 1 192 ? 45.462 -17.788 -15.587 1.00 42.28 192 ALA A N 1
ATOM 1478 C CA . ALA A 1 192 ? 45.869 -17.935 -16.994 1.00 42.28 192 ALA A CA 1
ATOM 1479 C C . ALA A 1 192 ? 45.247 -16.743 -17.751 1.00 42.28 192 ALA A C 1
ATOM 1481 O O . ALA A 1 192 ? 44.037 -16.675 -17.935 1.00 42.28 192 ALA A O 1
ATOM 1482 N N . GLU A 1 193 ? 45.955 -15.632 -17.950 1.00 44.19 193 GLU A N 1
ATOM 1483 C CA . GLU A 1 193 ? 46.873 -15.383 -19.074 1.00 44.19 193 GLU A CA 1
ATOM 1484 C C . GLU A 1 193 ? 46.295 -15.686 -20.465 1.00 44.19 193 GLU A C 1
ATOM 1486 O O . GLU A 1 193 ? 46.291 -16.816 -20.941 1.00 44.19 193 GLU A O 1
ATOM 1491 N N . SER A 1 194 ? 45.855 -14.625 -21.145 1.00 44.97 194 SER A N 1
ATOM 1492 C CA . SER A 1 194 ? 46.107 -14.299 -22.564 1.00 44.97 194 SER A CA 1
ATOM 1493 C C . SER A 1 194 ? 45.342 -12.993 -22.855 1.00 44.97 194 SER A C 1
ATOM 1495 O O . SER A 1 194 ? 44.166 -12.877 -22.550 1.00 44.97 194 SER A O 1
ATOM 1497 N N . GLY A 1 195 ? 45.914 -11.891 -23.335 1.00 39.09 195 GLY A N 1
ATOM 1498 C CA . GLY A 1 195 ? 47.098 -11.731 -24.163 1.00 39.09 195 GLY A CA 1
ATOM 1499 C C . GLY A 1 195 ? 46.667 -11.286 -25.562 1.00 39.09 195 GLY A C 1
ATOM 1500 O O . GLY A 1 195 ? 46.374 -12.135 -26.390 1.00 39.09 195 GLY A O 1
ATOM 1501 N N . ALA A 1 196 ? 46.707 -9.963 -25.802 1.00 40.66 196 ALA A N 1
ATOM 1502 C CA . ALA A 1 196 ? 46.599 -9.262 -27.096 1.00 40.66 196 ALA A CA 1
ATOM 1503 C C . ALA A 1 196 ? 45.212 -9.331 -27.792 1.00 40.66 196 ALA A C 1
ATOM 1505 O O . ALA A 1 196 ? 44.521 -10.331 -27.741 1.00 40.66 196 ALA A O 1
ATOM 1506 N N . VAL A 1 197 ? 44.698 -8.288 -28.454 1.00 48.94 197 VAL A N 1
ATOM 1507 C CA . VAL A 1 197 ? 45.259 -7.690 -29.673 1.00 48.94 197 VAL A CA 1
ATOM 1508 C C . VAL A 1 197 ? 44.763 -6.246 -29.889 1.00 48.94 197 VAL A C 1
ATOM 1510 O O . VAL A 1 197 ? 43.597 -5.909 -29.709 1.00 48.94 197 VAL A O 1
ATOM 1513 N N . ARG A 1 198 ? 45.718 -5.419 -30.329 1.00 42.59 198 ARG A N 1
ATOM 1514 C CA . ARG A 1 198 ? 45.627 -4.081 -30.938 1.00 42.59 198 ARG A CA 1
ATOM 1515 C C . ARG A 1 198 ? 44.518 -3.909 -31.986 1.00 42.59 198 ARG A C 1
ATOM 1517 O O . ARG A 1 198 ? 44.381 -4.732 -32.882 1.00 42.59 198 ARG A O 1
ATOM 1524 N N . GLY A 1 199 ? 43.962 -2.699 -32.050 1.00 36.56 199 GLY A N 1
ATOM 1525 C CA . GLY A 1 199 ? 43.390 -2.156 -33.287 1.00 36.56 199 GLY A CA 1
ATOM 1526 C C . GLY A 1 199 ? 43.073 -0.657 -33.200 1.00 36.56 199 GLY A C 1
ATOM 1527 O O . GLY A 1 199 ? 42.176 -0.297 -32.446 1.00 36.56 199 GLY A O 1
ATOM 1528 N N . PRO A 1 200 ? 43.787 0.225 -33.933 1.00 52.44 200 PRO A N 1
ATOM 1529 C CA . PRO A 1 200 ? 43.548 1.668 -33.958 1.00 52.44 200 PRO A CA 1
ATOM 1530 C C . PRO A 1 200 ? 42.711 2.110 -35.176 1.00 52.44 200 PRO A C 1
ATOM 1532 O O . PRO A 1 200 ? 42.725 1.470 -36.224 1.00 52.44 200 PRO A O 1
ATOM 1535 N N . GLY A 1 201 ? 42.081 3.285 -35.072 1.00 38.81 201 GLY A N 1
ATOM 1536 C CA . GLY A 1 201 ? 41.443 4.003 -36.187 1.00 38.81 201 GLY A CA 1
ATOM 1537 C C . GLY A 1 201 ? 39.920 3.845 -36.182 1.00 38.81 201 GLY A C 1
ATOM 1538 O O . GLY A 1 201 ? 39.407 2.740 -36.147 1.00 38.81 201 GLY A O 1
ATOM 1539 N N . ARG A 1 202 ? 39.128 4.916 -36.235 1.00 50.66 202 ARG A N 1
ATOM 1540 C CA . ARG A 1 202 ? 39.182 5.940 -37.282 1.00 50.66 202 ARG A CA 1
ATOM 1541 C C . ARG A 1 202 ? 38.838 7.333 -36.753 1.00 50.66 202 ARG A C 1
ATOM 1543 O O . ARG A 1 202 ? 37.836 7.531 -36.079 1.00 50.66 202 ARG A O 1
ATOM 1550 N N . ARG A 1 203 ? 39.654 8.304 -37.168 1.00 50.28 203 ARG A N 1
ATOM 1551 C CA . ARG A 1 203 ? 39.246 9.698 -37.363 1.00 50.28 203 ARG A CA 1
ATOM 1552 C C . ARG A 1 203 ? 38.490 9.801 -38.693 1.00 50.28 203 ARG A C 1
ATOM 1554 O O . ARG A 1 203 ? 38.916 9.198 -39.674 1.00 50.28 203 ARG A O 1
ATOM 1561 N N . SER A 1 204 ? 37.436 10.605 -38.736 1.00 48.44 204 SER A N 1
ATOM 1562 C CA . SER A 1 204 ? 36.907 11.324 -39.914 1.00 48.44 204 SER A CA 1
ATOM 1563 C C . SER A 1 204 ? 36.006 12.423 -39.331 1.00 48.44 204 SER A C 1
ATOM 1565 O O . SER A 1 204 ? 35.060 12.102 -38.628 1.00 48.44 204 SER A O 1
ATOM 1567 N N . ALA A 1 205 ? 36.439 13.681 -39.233 1.00 41.56 205 ALA A N 1
ATOM 1568 C CA . ALA A 1 205 ? 36.619 14.680 -40.292 1.00 41.56 205 ALA A CA 1
ATOM 1569 C C . ALA A 1 205 ? 35.288 15.206 -40.875 1.00 41.56 205 ALA A C 1
ATOM 1571 O O . ALA A 1 205 ? 34.616 14.508 -41.617 1.00 41.56 205 ALA A O 1
ATOM 1572 N N . ALA A 1 206 ? 35.005 16.467 -40.524 1.00 44.03 206 ALA A N 1
ATOM 1573 C CA . ALA A 1 206 ? 34.533 17.575 -41.363 1.00 44.03 206 ALA A CA 1
ATOM 1574 C C . ALA A 1 206 ? 33.260 17.452 -42.234 1.00 44.03 206 ALA A C 1
ATOM 1576 O O . ALA A 1 206 ? 33.221 16.719 -43.214 1.00 44.03 206 ALA A O 1
ATOM 1577 N N . SER A 1 207 ? 32.312 18.366 -41.984 1.00 48.47 207 SER A N 1
ATOM 1578 C CA . SER A 1 207 ? 31.695 19.307 -42.956 1.00 48.47 207 SER A CA 1
ATOM 1579 C C . SER A 1 207 ? 30.858 20.310 -42.142 1.00 48.47 207 SER A C 1
ATOM 1581 O O 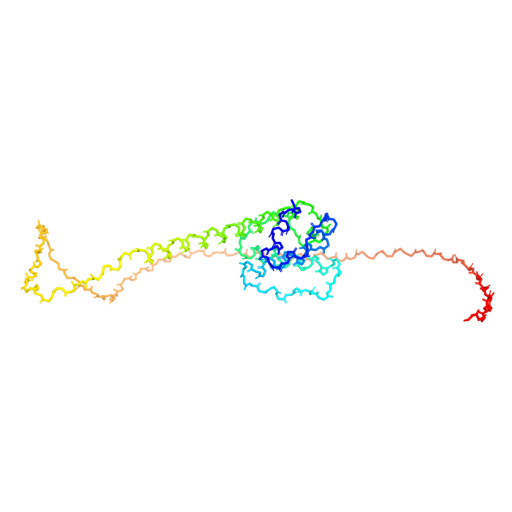. SER A 1 207 ? 30.019 19.888 -41.358 1.00 48.47 207 SER A O 1
ATOM 1583 N N . GLN A 1 208 ? 31.270 21.571 -41.968 1.00 47.50 208 GLN A N 1
ATOM 1584 C CA . GLN A 1 208 ? 31.114 22.740 -42.856 1.00 47.50 208 GLN A CA 1
ATOM 1585 C C . GLN A 1 208 ? 29.663 23.137 -43.195 1.00 47.50 208 GLN A C 1
ATOM 1587 O O . GLN A 1 208 ? 28.932 22.330 -43.748 1.00 47.50 208 GLN A O 1
ATOM 1592 N N . LEU A 1 209 ? 29.390 24.440 -42.973 1.00 43.12 209 LEU A N 1
ATOM 1593 C CA . LEU A 1 209 ? 28.479 25.351 -43.701 1.00 43.12 209 LEU A CA 1
ATOM 1594 C C . LEU A 1 209 ? 26.966 25.024 -43.660 1.00 43.12 209 LEU A C 1
ATOM 1596 O O . LEU A 1 209 ? 26.544 23.923 -43.967 1.00 43.12 209 LEU A O 1
ATOM 1600 N N . THR A 1 210 ? 26.046 25.955 -43.380 1.00 45.75 210 THR A N 1
ATOM 1601 C CA . THR A 1 210 ? 25.842 27.223 -44.108 1.00 45.75 210 THR A CA 1
ATOM 1602 C C . THR A 1 210 ? 24.924 28.177 -43.317 1.00 45.75 210 THR A C 1
ATOM 1604 O O . THR A 1 210 ? 24.101 27.749 -42.514 1.00 45.75 210 THR A O 1
ATOM 1607 N N . VAL A 1 211 ? 25.102 29.472 -43.576 1.00 50.88 211 VAL A N 1
ATOM 1608 C CA . VAL A 1 211 ? 24.360 30.651 -43.099 1.00 50.88 211 VAL A CA 1
ATOM 1609 C C . VAL A 1 211 ? 23.077 30.891 -43.927 1.00 50.88 211 VAL A C 1
ATOM 1611 O O . VAL A 1 211 ? 23.013 30.463 -45.074 1.00 50.88 211 VAL A O 1
ATOM 1614 N N . ALA A 1 212 ? 22.163 31.687 -43.353 1.00 51.94 212 ALA A N 1
ATOM 1615 C CA . ALA A 1 212 ? 21.073 32.486 -43.949 1.00 51.94 212 ALA A CA 1
ATOM 1616 C C . ALA A 1 212 ? 19.689 31.837 -44.147 1.00 51.94 212 ALA A C 1
ATOM 1618 O O . ALA A 1 212 ? 19.488 31.002 -45.026 1.00 51.94 212 ALA A O 1
ATOM 1619 N N . HIS A 1 213 ? 18.703 32.377 -43.420 1.00 50.00 213 HIS A N 1
ATOM 1620 C CA . HIS A 1 213 ? 17.712 33.280 -44.016 1.00 50.00 213 HIS A CA 1
ATOM 1621 C C . HIS A 1 213 ? 17.259 34.341 -43.009 1.00 50.00 213 HIS A C 1
ATOM 1623 O O . HIS A 1 213 ? 17.276 34.030 -41.797 1.00 50.00 213 HIS A O 1
#

Organism: Cafeteria roenbergensis (NCBI:txid33653)

Sequence (213 aa):
MLATANSLLAAIGADQNAITSLPQLRASASSLFVALFELFFAERLTHVRRADLSDEALAFNAQQVVDALRRRGDDLPRYVSGRAIAAGDLSALQFMLVYFAATLARAEALAADDADAEEAAGRAPRQRQEYDPEFDGEYEPELEYDYEGAPRAARATHPLAVEEEADFDDGREPGRDYGHDYGADSRQDYGAESGAVRGPGRRSAASQLTVAH

pLDDT: mean 73.84, std 23.87, range [35.19, 98.5]

Radius of gyration: 37.78 Å; chains: 1; bounding box: 90×65×106 Å

Foldseek 3Di:
DQVLLLVLCVVLVNNVQRDPDLVSCLQCQLVSLQSLQCVLVVDHQPPQPPVDSDLVSQLVSQQSSVVVCVVVVHDDDPCQGSNCSNVSPPVNSVVSSVVSSVSVVVVVVVVVVVVVVVVVVVPPPPPPPPVPVPPPDDPPPPPDDPPDDDDDDDDDDDDDDDDDDDDDDDDDDDDDDPDDDDDDDDDDDDDDDDDDDDDDDDDDDDDDDDDDD

Secondary structure (DSSP, 8-state):
-HHHHHHHHHHTT-GGG---SHHHHHHHHHHHHHHHHHHHH----TT--SS--SHHHHHHHHHHHHHHHHHTT----TT--HHHHHTT-HHHHHHHHHHHHHHHHHHHHHHHHHHHHHHHHHHS--------TT-------------------------------------------------------------------------------